Protein AF-0000000077480850 (afdb_homodimer)

Foldseek 3Di:
DDDPPPPPPPPPPPPVVPPPPCVPPVPPVPPPPPPDDDDFKDKDKFFWAFQWDWDDDPDLAIKIKTKTKDKDWDADPVGIDMDIDIAIEIERDPPVRVCSNPPDGGGWIKIFMAGWDWDADPNDIDIHGYTPDMDTDDPPPPPPPPVVVVVD/DDPDPPPPPPPPPPPPVPPPPCVPPPPPVPPPPPPDDDDFKDKDKFFWAFQWDWDDDPDLAIKIKTKTKDKDWDADPVGIDMDIDIAIEIERDPPVRVCSNPPDGGGWIKIFMAGWDWDQDPNDIDIHGYTPDMDTDDPPVPPPPVVVVVVD

InterPro domains:
  IPR000424 Primosome PriB/single-strand DNA-binding [PF00436] (39-136)
  IPR000424 Primosome PriB/single-strand DNA-binding [PS50935] (39-138)
  IPR000424 Primosome PriB/single-strand DNA-binding [cd04496] (42-137)
  IPR011344 Single-stranded DNA-binding protein [MF_00984] (39-141)
  IPR011344 Single-stranded DNA-binding protein [PTHR10302] (33-139)
  IPR011344 Single-stranded DNA-binding protein [TIGR00621] (37-148)
  IPR012340 Nucleic acid-binding, OB-fold [G3DSA:2.40.50.140] (27-142)
  IPR012340 Nucleic acid-binding, OB-fold [SSF50249] (38-142)

pLDDT: mean 76.27, std 25.42, range [25.8, 98.94]

Sequence (304 aa):
MTMFGRALRSSVFQLQRGLLRCEGMTEQAANLPMREKSVNQVTLLGRVGQDPQLRGGLGNRSVTVFSMATNERWTGEEGPMEKTTWHRIAVFQPGLKDLALQYIKKGHRVYLTGKIDTTMYEGQRITSVIADNIIFLSKDGARDDMEEQEDMMTMFGRALRSSVFQLQRGLLRCEGMTEQAANLPMREKSVNQVTLLGRVGQDPQLRGGLGNRSVTVFSMATNERWTGEEGPMEKTTWHRIAVFQPGLKDLALQYIKKGHRVYLTGKIDTTMYEGQRITSVIADNIIFLSKDGARDDMEEQEDM

Nearest PDB structures (foldseek):
  8uzt-assembly1_C  TM=8.671E-01  e=1.087E-13  Homo sapiens
  3ull-assembly1_A-2  TM=8.731E-01  e=1.346E-12  Homo sapiens
  3ulp-assembly1_D  TM=9.023E-01  e=1.179E-10  Plasmodium falciparum
  3pgz-assembly1_B  TM=8.831E-01  e=1.044E-09  Bartonella henselae
  4dni-assembly1_A  TM=8.042E-01  e=4.580E-06  Trypanosoma brucei

Radius of gyration: 25.41 Å; Cα contacts (8 Å, |Δi|>4): 548; chains: 2; bounding box: 77×91×96 Å

Solvent-accessible surface area (backbone atoms only — not comparable to full-atom values): 17801 Å² total; per-residue (Å²): 135,88,68,87,71,78,76,78,75,74,75,72,76,72,73,73,72,66,71,80,53,76,67,70,72,56,79,60,73,69,83,63,62,91,80,65,83,44,40,64,40,34,39,39,23,28,34,26,71,38,58,44,40,83,37,69,65,91,69,94,68,31,32,26,35,36,37,33,37,31,56,48,78,48,77,51,97,92,36,85,42,76,48,76,30,68,41,44,36,35,22,56,49,80,64,55,23,55,48,42,51,71,70,47,42,53,69,30,38,37,39,36,34,32,24,74,40,52,43,79,52,97,90,35,76,45,67,30,37,41,43,79,43,77,47,81,44,71,77,61,66,63,62,62,64,62,60,58,62,65,76,102,142,84,76,78,76,75,75,79,78,73,74,73,74,74,72,74,70,66,71,77,54,77,69,70,72,56,81,59,75,69,80,63,61,92,79,65,84,44,39,62,40,32,38,40,23,29,34,24,71,38,58,44,41,84,41,69,64,93,68,96,69,32,31,27,36,35,36,30,36,29,56,49,77,49,77,51,96,93,37,83,41,76,48,77,31,68,39,44,37,34,23,56,48,81,66,54,22,56,47,42,50,71,71,47,42,53,69,31,39,36,38,36,34,31,24,74,39,54,45,79,52,96,89,37,76,45,67,30,37,40,41,78,44,75,46,82,44,70,79,61,62,64,60,61,63,61,59,57,59,65,74,102

Structure (mmCIF, N/CA/C/O backbone):
data_AF-0000000077480850-model_v1
#
loop_
_entity.id
_entity.type
_entity.pdbx_description
1 polymer 'SSBP1 protein'
#
loop_
_atom_site.group_PDB
_atom_site.id
_atom_site.type_symbol
_atom_site.label_atom_id
_atom_site.label_alt_id
_atom_site.label_comp_id
_atom_site.label_asym_id
_atom_site.label_entity_id
_atom_site.label_seq_id
_atom_site.pdbx_PDB_ins_code
_atom_site.Cartn_x
_atom_site.Cartn_y
_atom_site.Cartn_z
_atom_site.occupancy
_atom_site.B_iso_or_equiv
_atom_site.auth_seq_id
_atom_site.auth_comp_id
_atom_site.auth_asym_id
_atom_site.auth_atom_id
_atom_site.pdbx_PDB_model_num
ATOM 1 N N . MET A 1 1 ? -51.531 42.906 -16.906 1 26.34 1 MET A N 1
ATOM 2 C CA . MET A 1 1 ? -50.25 42.688 -17.594 1 26.34 1 MET A CA 1
ATOM 3 C C . MET A 1 1 ? -49.312 41.875 -16.719 1 26.34 1 MET A C 1
ATOM 5 O O . MET A 1 1 ? -49.438 40.656 -16.672 1 26.34 1 MET A O 1
ATOM 9 N N . THR A 1 2 ? -48.188 42.406 -16.062 1 25.8 2 THR A N 1
ATOM 10 C CA . THR A 1 2 ? -46.875 41.844 -16.281 1 25.8 2 THR A CA 1
ATOM 11 C C . THR A 1 2 ? -46.625 40.656 -15.336 1 25.8 2 THR A C 1
ATOM 13 O O . THR A 1 2 ? -46.375 39.531 -15.781 1 25.8 2 THR A O 1
ATOM 16 N N . MET A 1 3 ? -45.562 40.719 -14.609 1 28.33 3 MET A N 1
ATOM 17 C CA . MET A 1 3 ? -44.188 40.25 -14.688 1 28.33 3 MET A CA 1
ATOM 18 C C . MET A 1 3 ? -43.875 39.281 -13.547 1 28.33 3 MET A C 1
ATOM 20 O O . MET A 1 3 ? -42.719 39 -13.273 1 28.33 3 MET A O 1
ATOM 24 N N . PHE A 1 4 ? -44.812 38.875 -12.625 1 41 4 PHE A N 1
ATOM 25 C CA . PHE A 1 4 ? -44.125 38.406 -11.43 1 41 4 PHE A CA 1
ATOM 26 C C . PHE A 1 4 ? -43.406 37.094 -11.703 1 41 4 PHE A C 1
ATOM 28 O O . PHE A 1 4 ? -44 36.031 -11.586 1 41 4 PHE A O 1
ATOM 35 N N . GLY A 1 5 ? -42.594 37.031 -12.891 1 32.88 5 GLY A N 1
ATOM 36 C CA . GLY A 1 5 ? -41.875 35.781 -13.172 1 32.88 5 GLY A CA 1
ATOM 37 C C . GLY A 1 5 ? -40.938 35.375 -12.055 1 32.88 5 GLY A C 1
ATOM 38 O O . GLY A 1 5 ? -39.938 36.031 -11.812 1 32.88 5 GLY A O 1
ATOM 39 N N . ARG A 1 6 ? -41.438 35.062 -10.836 1 35.81 6 ARG A N 1
ATOM 40 C CA . ARG A 1 6 ? -40.594 34.562 -9.75 1 35.81 6 ARG A CA 1
ATOM 41 C C . ARG A 1 6 ? -39.625 33.5 -10.234 1 35.81 6 ARG A C 1
ATOM 43 O O . ARG A 1 6 ? -40.062 32.5 -10.812 1 35.81 6 ARG A O 1
ATOM 50 N N . ALA A 1 7 ? -38.344 33.938 -10.547 1 30.52 7 ALA A N 1
ATOM 51 C CA . ALA A 1 7 ? -37.062 33.25 -10.82 1 30.52 7 ALA A CA 1
ATOM 52 C C . ALA A 1 7 ? -36.781 32.188 -9.773 1 30.52 7 ALA A C 1
ATOM 54 O O . ALA A 1 7 ? -36.656 32.5 -8.586 1 30.52 7 ALA A O 1
ATOM 55 N N . LEU A 1 8 ? -37.438 31.047 -9.734 1 34.5 8 LEU A N 1
ATOM 56 C CA . LEU A 1 8 ? -36.969 29.891 -8.953 1 34.5 8 LEU A CA 1
ATOM 57 C C . LEU A 1 8 ? -35.5 29.594 -9.227 1 34.5 8 LEU A C 1
ATOM 59 O O . LEU A 1 8 ? -35.156 29.125 -10.312 1 34.5 8 LEU A O 1
ATOM 63 N N . ARG A 1 9 ? -34.562 30.531 -8.906 1 34.09 9 ARG A N 1
ATOM 64 C CA . ARG A 1 9 ? -33.156 30.188 -8.961 1 34.09 9 ARG A CA 1
ATOM 65 C C . ARG A 1 9 ? -32.875 28.906 -8.195 1 34.09 9 ARG A C 1
ATOM 67 O O . ARG A 1 9 ? -33.062 28.844 -6.977 1 34.09 9 ARG A O 1
ATOM 74 N N . SER A 1 10 ? -33.25 27.703 -8.664 1 31.55 10 SER A N 1
ATOM 75 C CA . SER A 1 10 ? -32.781 26.422 -8.203 1 31.55 10 SER A CA 1
ATOM 76 C C . SER A 1 10 ? -31.25 26.438 -8.031 1 31.55 10 SER A C 1
ATOM 78 O O . SER A 1 10 ? -30.516 26.703 -8.992 1 31.55 10 SER A O 1
ATOM 80 N N . SER A 1 11 ? -30.688 27.094 -7.031 1 35.47 11 SER A N 1
ATOM 81 C CA . SER A 1 11 ? -29.266 26.922 -6.699 1 35.47 11 SER A CA 1
ATOM 82 C C . SER A 1 11 ? -28.859 25.453 -6.738 1 35.47 11 SER A C 1
ATOM 84 O O . SER A 1 11 ? -29.344 24.656 -5.938 1 35.47 11 SER A O 1
ATOM 86 N N . VAL A 1 12 ? -28.719 24.844 -7.91 1 36.06 12 VAL A N 1
ATOM 87 C CA . VAL A 1 12 ? -27.953 23.609 -8.07 1 36.06 12 VAL A CA 1
ATOM 88 C C . VAL A 1 12 ? -26.734 23.641 -7.164 1 36.06 12 VAL A C 1
ATOM 90 O O . VAL A 1 12 ? -25.891 24.547 -7.27 1 36.06 12 VAL A O 1
ATOM 93 N N . PHE A 1 13 ? -26.875 23.312 -5.895 1 32.41 13 PHE A N 1
ATOM 94 C CA . PHE A 1 13 ? -25.734 22.922 -5.074 1 32.41 13 PHE A CA 1
ATOM 95 C C . PHE A 1 13 ? -24.703 22.172 -5.906 1 32.41 13 PHE A C 1
ATOM 97 O O . PHE A 1 13 ? -24.969 21.062 -6.371 1 32.41 13 PHE A O 1
ATOM 104 N N . GLN A 1 14 ? -23.938 22.875 -6.746 1 28.86 14 GLN A N 1
ATOM 105 C CA . GLN A 1 14 ? -22.719 22.328 -7.309 1 28.86 14 GLN A CA 1
ATOM 106 C C . GLN A 1 14 ? -21.891 21.609 -6.242 1 28.86 14 GLN A C 1
ATOM 108 O O . GLN A 1 14 ? -21.344 22.25 -5.344 1 28.86 14 GLN A O 1
ATOM 113 N N . LEU A 1 15 ? -22.422 20.578 -5.602 1 31.59 15 LEU A N 1
ATOM 114 C CA . LEU A 1 15 ? -21.469 19.656 -4.969 1 31.59 15 LEU A CA 1
ATOM 115 C C . LEU A 1 15 ? -20.219 19.5 -5.824 1 31.59 15 LEU A C 1
ATOM 117 O O . LEU A 1 15 ? -20.266 18.859 -6.875 1 31.59 15 LEU A O 1
ATOM 121 N N . GLN A 1 16 ? -19.5 20.625 -6.02 1 32.16 16 GLN A N 1
ATOM 122 C CA . GLN A 1 16 ? -18.125 20.406 -6.477 1 32.16 16 GLN A CA 1
ATOM 123 C C . GLN A 1 16 ? -17.484 19.234 -5.746 1 32.16 16 GLN A C 1
ATOM 125 O O . GLN A 1 16 ? -17.156 19.344 -4.562 1 32.16 16 GLN A O 1
ATOM 130 N N . ARG A 1 17 ? -17.984 18.031 -5.82 1 35.06 17 ARG A N 1
ATOM 131 C CA . ARG A 1 17 ? -17.234 16.812 -5.547 1 35.06 17 ARG A CA 1
ATOM 132 C C . ARG A 1 17 ? -15.773 16.969 -5.965 1 35.06 17 ARG A C 1
ATOM 134 O O . ARG A 1 17 ? -15.453 16.906 -7.156 1 35.06 17 ARG A O 1
ATOM 141 N N . GLY A 1 18 ? -15.078 17.984 -5.48 1 32.72 18 GLY A N 1
ATOM 142 C CA . GLY A 1 18 ? -13.625 17.953 -5.625 1 32.72 18 GLY A CA 1
ATOM 143 C C . GLY A 1 18 ? -13.062 16.547 -5.684 1 32.72 18 GLY A C 1
ATOM 144 O O . GLY A 1 18 ? -13.32 15.727 -4.797 1 32.72 18 GLY A O 1
ATOM 145 N N . LEU A 1 19 ? -13.055 15.984 -6.859 1 36.44 19 LEU A N 1
ATOM 146 C CA . LEU A 1 19 ? -12.156 14.859 -7.086 1 36.44 19 LEU A CA 1
ATOM 147 C C . LEU A 1 19 ? -11.008 14.875 -6.09 1 36.44 19 LEU A C 1
ATOM 149 O O . LEU A 1 19 ? -10.242 15.844 -6.023 1 36.44 19 LEU A O 1
ATOM 153 N N . LEU A 1 20 ? -11.281 14.32 -4.961 1 42.06 20 LEU A N 1
ATOM 154 C CA . LEU A 1 20 ? -10.273 14.031 -3.945 1 42.06 20 LEU A CA 1
ATOM 155 C C . LEU A 1 20 ? -8.93 13.727 -4.59 1 42.06 20 LEU A C 1
ATOM 157 O O . LEU A 1 20 ? -8.516 12.57 -4.648 1 42.06 20 LEU A O 1
ATOM 161 N N . ARG A 1 21 ? -8.734 14.125 -5.84 1 40.5 21 ARG A N 1
ATOM 162 C CA . ARG A 1 21 ? -7.371 13.969 -6.34 1 40.5 21 ARG A CA 1
ATOM 163 C C . ARG A 1 21 ? -6.359 14.602 -5.387 1 40.5 21 ARG A C 1
ATOM 165 O O . ARG A 1 21 ? -6.418 15.805 -5.117 1 40.5 21 ARG A O 1
ATOM 172 N N . CYS A 1 22 ? -6.02 13.922 -4.344 1 43.88 22 CYS A N 1
ATOM 173 C CA . CYS A 1 22 ? -4.73 14.461 -3.914 1 43.88 22 CYS A CA 1
ATOM 174 C C . CYS A 1 22 ? -3.932 14.977 -5.105 1 43.88 22 CYS A C 1
ATOM 176 O O . CYS A 1 22 ? -3.348 14.188 -5.852 1 43.88 22 CYS A O 1
ATOM 178 N N . GLU A 1 23 ? -4.629 15.891 -5.918 1 41.59 23 GLU A N 1
ATOM 179 C CA . GLU A 1 23 ? -3.963 16.562 -7.027 1 41.59 23 GLU A CA 1
ATOM 180 C C . GLU A 1 23 ? -2.449 16.594 -6.832 1 41.59 23 GLU A C 1
ATOM 182 O O . GLU A 1 23 ? -1.692 16.438 -7.793 1 41.59 23 GLU A O 1
ATOM 187 N N . GLY A 1 24 ? -1.986 17.203 -5.766 1 43.97 24 GLY A N 1
ATOM 188 C CA . GLY A 1 24 ? -0.609 17.656 -5.711 1 43.97 24 GLY A CA 1
ATOM 189 C C . GLY A 1 24 ? 0.389 16.547 -5.484 1 43.97 24 GLY A C 1
ATOM 190 O O . GLY A 1 24 ? 1.406 16.734 -4.812 1 43.97 24 GLY A O 1
ATOM 191 N N . MET A 1 25 ? -0.031 15.336 -5.621 1 49 25 MET A N 1
ATOM 192 C CA . MET A 1 25 ? 1.182 14.531 -5.488 1 49 25 MET A CA 1
ATOM 193 C C . MET A 1 25 ? 2.264 15.023 -6.445 1 49 25 MET A C 1
ATOM 195 O O . MET A 1 25 ? 2.457 14.445 -7.52 1 49 25 MET A O 1
ATOM 199 N N . THR A 1 26 ? 2.244 16.297 -6.719 1 46.22 26 THR A N 1
ATOM 200 C CA . THR A 1 26 ? 3.402 16.766 -7.477 1 46.22 26 THR A CA 1
ATOM 201 C C . THR A 1 26 ? 4.691 16.188 -6.891 1 46.22 26 THR A C 1
ATOM 203 O O . THR A 1 26 ? 4.918 16.266 -5.68 1 46.22 26 THR A O 1
ATOM 206 N N . GLU A 1 27 ? 5.156 15.172 -7.609 1 53.91 27 GLU A N 1
ATOM 207 C CA . GLU A 1 27 ? 6.512 14.703 -7.336 1 53.91 27 GLU A CA 1
ATOM 208 C C . GLU A 1 27 ? 7.457 15.875 -7.074 1 53.91 27 GLU A C 1
ATOM 210 O O . GLU A 1 27 ? 8.117 16.359 -7.996 1 53.91 27 GLU A O 1
ATOM 215 N N . GLN A 1 28 ? 6.965 16.891 -6.434 1 50.84 28 GLN A N 1
ATOM 216 C CA . GLN A 1 28 ? 8.094 17.719 -6.012 1 50.84 28 GLN A CA 1
ATOM 217 C C . GLN A 1 28 ? 9.125 16.891 -5.254 1 50.84 28 GLN A C 1
ATOM 219 O O . GLN A 1 28 ? 8.797 16.234 -4.254 1 50.84 28 GLN A O 1
ATOM 224 N N . ALA A 1 29 ? 10.117 16.562 -6.016 1 52 29 ALA A N 1
ATOM 225 C CA . ALA A 1 29 ? 11.242 15.875 -5.391 1 52 29 ALA A CA 1
ATOM 226 C C . ALA A 1 29 ? 11.508 16.406 -3.986 1 52 29 ALA A C 1
ATOM 228 O O . ALA A 1 29 ? 11.953 17.547 -3.822 1 52 29 ALA A O 1
ATOM 229 N N . ALA A 1 30 ? 10.656 15.914 -3.053 1 56.66 30 ALA A N 1
ATOM 230 C CA . ALA A 1 30 ? 11.078 16.266 -1.695 1 56.66 30 ALA A CA 1
ATOM 231 C C . ALA A 1 30 ? 12.586 16.125 -1.537 1 56.66 30 ALA A C 1
ATOM 233 O O . ALA A 1 30 ? 13.172 15.117 -1.936 1 56.66 30 ALA A O 1
ATOM 234 N N . ASN A 1 31 ? 13.367 17.234 -1.797 1 60.16 31 ASN A N 1
ATOM 235 C CA . ASN A 1 31 ? 14.781 17.172 -1.444 1 60.16 31 ASN A CA 1
ATOM 236 C C . ASN A 1 31 ? 14.992 16.562 -0.065 1 60.16 31 ASN A C 1
ATOM 238 O O . ASN A 1 31 ? 15.047 17.266 0.938 1 60.16 31 ASN A O 1
ATOM 242 N N . LEU A 1 32 ? 14.625 15.273 0.06 1 64.12 32 LEU A N 1
ATOM 243 C CA . LEU A 1 32 ? 14.914 14.562 1.301 1 64.12 32 LEU A CA 1
ATOM 244 C C . LEU A 1 32 ? 16.406 14.547 1.588 1 64.12 32 LEU A C 1
ATOM 246 O O . LEU A 1 32 ? 17.219 14.273 0.693 1 64.12 32 LEU A O 1
ATOM 250 N N . PRO A 1 33 ? 16.672 15.125 2.717 1 62.59 33 PRO A N 1
ATOM 251 C CA . PRO A 1 33 ? 18.109 15.062 3 1 62.59 33 PRO A CA 1
ATOM 252 C C . PRO A 1 33 ? 18.672 13.656 2.834 1 62.59 33 PRO A C 1
ATOM 254 O O . PRO A 1 33 ? 18 12.672 3.133 1 62.59 33 PRO A O 1
ATOM 257 N N . MET A 1 34 ? 19.75 13.438 2.041 1 61.66 34 MET A N 1
ATOM 258 C CA . MET A 1 34 ? 20.422 12.195 1.67 1 61.66 34 MET A CA 1
ATOM 259 C C . MET A 1 34 ? 20.578 11.273 2.879 1 61.66 34 MET A C 1
ATOM 261 O O . MET A 1 34 ? 20.609 10.055 2.74 1 61.66 34 MET A O 1
ATOM 265 N N . ARG A 1 35 ? 20.375 11.914 4.027 1 71.19 35 ARG A N 1
ATOM 266 C CA . ARG A 1 35 ? 20.75 11.102 5.184 1 71.19 35 ARG A CA 1
ATOM 267 C C . ARG A 1 35 ? 19.516 10.633 5.941 1 71.19 35 ARG A C 1
ATOM 269 O O . ARG A 1 35 ? 19.625 9.844 6.887 1 71.19 35 ARG A O 1
ATOM 276 N N . GLU A 1 36 ? 18.328 10.867 5.348 1 85.31 36 GLU A N 1
ATOM 277 C CA . GLU A 1 36 ? 17.172 10.5 6.168 1 85.31 36 GLU A CA 1
ATOM 278 C C . GLU A 1 36 ? 16.672 9.102 5.812 1 85.31 36 GLU A C 1
ATOM 280 O O . GLU A 1 36 ? 16.438 8.797 4.641 1 85.31 36 GLU A O 1
ATOM 285 N N . LYS A 1 37 ? 16.562 8.266 6.855 1 91.5 37 LYS A N 1
ATOM 286 C CA . LYS A 1 37 ? 16.062 6.906 6.652 1 91.5 37 LYS A CA 1
ATOM 287 C C . LYS A 1 37 ? 14.539 6.867 6.676 1 91.5 37 LYS A C 1
ATOM 289 O O . LYS A 1 37 ? 13.906 7.633 7.402 1 91.5 37 LYS A O 1
ATOM 294 N N . SER A 1 38 ? 13.961 6.051 5.781 1 96.75 38 SER A N 1
ATOM 295 C CA . SER A 1 38 ? 12.516 5.859 5.727 1 96.75 38 SER A CA 1
ATOM 296 C C . SER A 1 38 ? 12.141 4.395 5.957 1 96.75 38 SER A C 1
ATOM 298 O O . SER A 1 38 ? 13.016 3.527 5.988 1 96.75 38 SER A O 1
ATOM 300 N N . VAL A 1 39 ? 10.867 4.199 6.344 1 98 39 VAL A N 1
ATOM 301 C CA . VAL A 1 39 ? 10.289 2.863 6.461 1 98 39 VAL A CA 1
ATOM 302 C C . VAL A 1 39 ? 9.109 2.723 5.504 1 98 39 VAL A C 1
ATOM 304 O O . VAL A 1 39 ? 8.273 3.623 5.402 1 98 39 VAL A O 1
ATOM 307 N N . ASN A 1 40 ? 9.102 1.736 4.754 1 98.81 40 ASN A N 1
ATOM 308 C CA . ASN A 1 40 ? 8.039 1.306 3.844 1 98.81 40 ASN A CA 1
ATOM 309 C C . ASN A 1 40 ? 7.867 -0.211 3.865 1 98.81 40 ASN A C 1
ATOM 311 O O . ASN A 1 40 ? 8.586 -0.932 3.17 1 98.81 40 ASN A O 1
ATOM 315 N N . GLN A 1 41 ? 6.934 -0.655 4.672 1 98.88 41 GLN A N 1
ATOM 316 C CA . GLN A 1 41 ? 6.777 -2.092 4.871 1 98.88 41 GLN A CA 1
ATOM 317 C C . GLN A 1 41 ? 5.309 -2.498 4.816 1 98.88 41 GLN A C 1
ATOM 319 O O . GLN A 1 41 ? 4.457 -1.857 5.438 1 98.88 41 GLN A O 1
ATOM 324 N N . VAL A 1 42 ? 5.066 -3.531 4.039 1 98.94 42 VAL A N 1
ATOM 325 C CA . VAL A 1 42 ? 3.723 -4.074 3.869 1 98.94 42 VAL A CA 1
ATOM 326 C C . VAL A 1 42 ? 3.721 -5.562 4.219 1 98.94 42 VAL A C 1
ATOM 328 O O . VAL A 1 42 ? 4.645 -6.293 3.859 1 98.94 42 VAL A O 1
ATOM 331 N N . THR A 1 43 ? 2.732 -6.035 4.938 1 98.94 43 THR A N 1
ATOM 332 C CA . THR A 1 43 ? 2.436 -7.441 5.18 1 98.94 43 THR A CA 1
ATOM 333 C C . THR A 1 43 ? 1.005 -7.773 4.766 1 98.94 43 THR A C 1
ATOM 335 O O . THR A 1 43 ? 0.056 -7.129 5.215 1 98.94 43 THR A O 1
ATOM 338 N N . LEU A 1 44 ? 0.898 -8.766 3.875 1 98.81 44 LEU A N 1
ATOM 339 C CA . LEU A 1 44 ? -0.417 -9.188 3.406 1 98.81 44 LEU A CA 1
ATOM 340 C C . LEU A 1 44 ? -0.59 -10.695 3.553 1 98.81 44 LEU A C 1
ATOM 342 O O . LEU A 1 44 ? 0.365 -11.453 3.371 1 98.81 44 LEU A O 1
ATOM 346 N N . LEU A 1 45 ? -1.735 -11.07 3.898 1 98.38 45 LEU A N 1
ATOM 347 C CA . LEU A 1 45 ? -2.256 -12.43 3.793 1 98.38 45 LEU A CA 1
ATOM 348 C C . LEU A 1 45 ? -3.629 -12.438 3.133 1 98.38 45 LEU A C 1
ATOM 350 O O . LEU A 1 45 ? -4.547 -11.758 3.594 1 98.38 45 LEU A O 1
ATOM 354 N N . GLY A 1 46 ? -3.729 -13.055 2.061 1 97.12 46 GLY A N 1
ATOM 355 C CA . GLY A 1 46 ? -4.984 -13.047 1.329 1 97.12 46 GLY A CA 1
ATOM 356 C C . GLY A 1 46 ? -5.066 -14.117 0.261 1 97.12 46 GLY A C 1
ATOM 357 O O . GLY A 1 46 ? -4.312 -15.094 0.297 1 97.12 46 GLY A O 1
ATOM 358 N N . ARG A 1 47 ? -6.098 -13.969 -0.598 1 95.5 47 ARG A N 1
ATOM 359 C CA . ARG A 1 47 ? -6.379 -14.961 -1.626 1 95.5 47 ARG A CA 1
ATOM 360 C C . ARG A 1 47 ? -6.133 -14.398 -3.02 1 95.5 47 ARG A C 1
ATOM 362 O O . ARG A 1 47 ? -6.598 -13.305 -3.342 1 95.5 47 ARG A O 1
ATOM 369 N N . VAL A 1 48 ? -5.492 -15.219 -3.768 1 96.31 48 VAL A N 1
ATOM 370 C CA . VAL A 1 48 ? -5.148 -14.82 -5.129 1 96.31 48 VAL A CA 1
ATOM 371 C C . VAL A 1 48 ? -6.406 -14.805 -5.992 1 96.31 48 VAL A C 1
ATOM 373 O O . VAL A 1 48 ? -7.203 -15.742 -5.965 1 96.31 48 VAL A O 1
ATOM 376 N N . GLY A 1 49 ? -6.578 -13.773 -6.793 1 95.75 49 GLY A N 1
ATOM 377 C CA . GLY A 1 49 ? -7.805 -13.578 -7.547 1 95.75 49 GLY A CA 1
ATOM 378 C C . GLY A 1 49 ? -7.688 -14.008 -9 1 95.75 49 GLY A C 1
ATOM 379 O O . GLY A 1 49 ? -8.695 -14.227 -9.672 1 95.75 49 GLY A O 1
ATOM 380 N N . GLN A 1 50 ? -6.48 -14.047 -9.43 1 95.69 50 GLN A N 1
ATOM 381 C CA . GLN A 1 50 ? -6.195 -14.477 -10.797 1 95.69 50 GLN A CA 1
ATOM 382 C C . GLN A 1 50 ? -4.797 -15.078 -10.898 1 95.69 50 GLN A C 1
ATOM 384 O O . GLN A 1 50 ? -3.918 -14.773 -10.094 1 95.69 50 GLN A O 1
ATOM 389 N N . ASP A 1 51 ? -4.68 -15.891 -11.938 1 96.44 51 ASP A N 1
ATOM 390 C CA . ASP A 1 51 ? -3.365 -16.5 -12.141 1 96.44 51 ASP A CA 1
ATOM 391 C C . ASP A 1 51 ? -2.311 -15.43 -12.43 1 96.44 51 ASP A C 1
ATOM 393 O O . ASP A 1 51 ? -2.566 -14.484 -13.172 1 96.44 51 ASP A O 1
ATOM 397 N N . PRO A 1 52 ? -1.095 -15.656 -11.883 1 97.31 52 PRO A N 1
ATOM 398 C CA . PRO A 1 52 ? -0.015 -14.703 -12.156 1 97.31 52 PRO A CA 1
ATOM 399 C C . PRO A 1 52 ? 0.348 -14.633 -13.641 1 97.31 52 PRO A C 1
ATOM 401 O O . PRO A 1 52 ? 0.255 -15.633 -14.352 1 97.31 52 PRO A O 1
ATOM 404 N N . GLN A 1 53 ? 0.798 -13.461 -14.008 1 96.56 53 GLN A N 1
ATOM 405 C CA . GLN A 1 53 ? 1.22 -13.203 -15.383 1 96.56 53 GLN A CA 1
ATOM 406 C C . GLN A 1 53 ? 2.615 -12.586 -15.422 1 96.56 53 GLN A C 1
ATOM 408 O O . GLN A 1 53 ? 2.947 -11.734 -14.602 1 96.56 53 GLN A O 1
ATOM 413 N N . LEU A 1 54 ? 3.373 -13.07 -16.328 1 93.75 54 LEU A N 1
ATOM 414 C CA . LEU A 1 54 ? 4.672 -12.461 -16.578 1 93.75 54 LEU A CA 1
ATOM 415 C C . LEU A 1 54 ? 4.535 -11.258 -17.516 1 93.75 54 LEU A C 1
ATOM 417 O O . LEU A 1 54 ? 3.904 -11.359 -18.578 1 93.75 54 LEU A O 1
ATOM 421 N N . ARG A 1 55 ? 4.949 -10.141 -17.047 1 91.38 55 ARG A N 1
ATOM 422 C CA . ARG A 1 55 ? 4.93 -8.922 -17.844 1 91.38 55 ARG A CA 1
ATOM 423 C C . ARG A 1 55 ? 6.344 -8.398 -18.078 1 91.38 55 ARG A C 1
ATOM 425 O O . ARG A 1 55 ? 7.254 -8.68 -17.297 1 91.38 55 ARG A O 1
ATOM 432 N N . GLY A 1 56 ? 6.371 -7.418 -19.062 1 78.5 56 GLY A N 1
ATOM 433 C CA . GLY A 1 56 ? 7.648 -6.797 -19.375 1 78.5 56 GLY A CA 1
ATOM 434 C C . GLY A 1 56 ? 8.43 -7.559 -20.438 1 78.5 56 GLY A C 1
ATOM 435 O O . GLY A 1 56 ? 8.016 -8.641 -20.859 1 78.5 56 GLY A O 1
ATOM 436 N N . GLY A 1 57 ? 9.273 -6.957 -21.297 1 63.12 57 GLY A N 1
ATOM 437 C CA . GLY A 1 57 ? 10.086 -7.578 -22.344 1 63.12 57 GLY A CA 1
ATOM 438 C C . GLY A 1 57 ? 10.984 -8.68 -21.812 1 63.12 57 GLY A C 1
ATOM 439 O O . GLY A 1 57 ? 10.898 -9.055 -20.641 1 63.12 57 GLY A O 1
ATOM 440 N N . LEU A 1 58 ? 11.633 -9.367 -22.797 1 58.38 58 LEU A N 1
ATOM 441 C CA . LEU A 1 58 ? 12.578 -10.453 -22.562 1 58.38 58 LEU A CA 1
ATOM 442 C C . LEU A 1 58 ? 13.766 -9.977 -21.734 1 58.38 58 LEU A C 1
ATOM 444 O O . LEU A 1 58 ? 14.18 -8.82 -21.844 1 58.38 58 LEU A O 1
ATOM 448 N N . GLY A 1 59 ? 14.172 -10.734 -20.578 1 56.47 59 GLY A N 1
ATOM 449 C CA . GLY A 1 59 ? 15.398 -10.531 -19.828 1 56.47 59 GLY A CA 1
ATOM 450 C C . GLY A 1 59 ? 15.141 -10.133 -18.391 1 56.47 59 GLY A C 1
ATOM 451 O O . GLY A 1 59 ? 14.148 -10.547 -17.781 1 56.47 59 GLY A O 1
ATOM 452 N N . ASN A 1 60 ? 16.125 -9.438 -17.672 1 63 60 ASN A N 1
ATOM 453 C CA . ASN A 1 60 ? 16.219 -9.109 -16.25 1 63 60 ASN A CA 1
ATOM 454 C C . ASN A 1 60 ? 15.219 -8.039 -15.844 1 63 60 ASN A C 1
ATOM 456 O O . ASN A 1 60 ? 15.086 -7.719 -14.664 1 63 60 ASN A O 1
ATOM 460 N N . ARG A 1 61 ? 14.312 -7.66 -16.797 1 80.69 61 ARG A N 1
ATOM 461 C CA . ARG A 1 61 ? 13.414 -6.562 -16.453 1 80.69 61 ARG A CA 1
ATOM 462 C C . ARG A 1 61 ? 11.961 -7.039 -16.391 1 80.69 61 ARG A C 1
ATOM 464 O O . ARG A 1 61 ? 11.039 -6.227 -16.375 1 80.69 61 ARG A O 1
ATOM 471 N N . SER A 1 62 ? 11.82 -8.344 -16.359 1 91.19 62 SER A N 1
ATOM 472 C CA . SER A 1 62 ? 10.461 -8.883 -16.312 1 91.19 62 SER A CA 1
ATOM 473 C C . SER A 1 62 ? 9.898 -8.828 -14.891 1 91.19 62 SER A C 1
ATOM 475 O O . SER A 1 62 ? 10.656 -8.719 -13.922 1 91.19 62 SER A O 1
ATOM 477 N N . VAL A 1 63 ? 8.586 -8.867 -14.844 1 94.81 63 VAL A N 1
ATOM 478 C CA . VAL A 1 63 ? 7.883 -8.812 -13.562 1 94.81 63 VAL A CA 1
ATOM 479 C C . VAL A 1 63 ? 6.695 -9.773 -13.586 1 94.81 63 VAL A C 1
ATOM 481 O O . VAL A 1 63 ? 5.988 -9.875 -14.594 1 94.81 63 VAL A O 1
ATOM 484 N N . THR A 1 64 ? 6.57 -10.578 -12.57 1 97 64 THR A N 1
ATOM 485 C CA . THR A 1 64 ? 5.348 -11.352 -12.383 1 97 64 THR A CA 1
ATOM 486 C C . THR A 1 64 ? 4.316 -10.555 -11.594 1 97 64 THR A C 1
ATOM 488 O O . THR A 1 64 ? 4.629 -10 -10.539 1 97 64 THR A O 1
ATOM 491 N N . VAL A 1 65 ? 3.117 -10.484 -12.141 1 97.5 65 VAL A N 1
ATOM 492 C CA . VAL A 1 65 ? 2.074 -9.703 -11.484 1 97.5 65 VAL A CA 1
ATOM 493 C C . VAL A 1 65 ? 0.854 -10.578 -11.227 1 97.5 65 VAL A C 1
ATOM 495 O O . VAL A 1 65 ? 0.499 -11.422 -12.055 1 97.5 65 VAL A O 1
ATOM 498 N N . PHE A 1 66 ? 0.177 -10.336 -10.094 1 97.69 66 PHE A N 1
ATOM 499 C CA . PHE A 1 66 ? -1.114 -10.945 -9.789 1 97.69 66 PHE A CA 1
ATOM 500 C C . PHE A 1 66 ? -1.878 -10.102 -8.766 1 97.69 66 PHE A C 1
ATOM 502 O O . PHE A 1 66 ? -1.33 -9.156 -8.195 1 97.69 66 PHE A O 1
ATOM 509 N N . SER A 1 67 ? -3.129 -10.453 -8.617 1 97.75 67 SER A N 1
ATOM 510 C CA . SER A 1 67 ? -3.959 -9.766 -7.637 1 97.75 67 SER A CA 1
ATOM 511 C C . SER A 1 67 ? -4.266 -10.664 -6.445 1 97.75 67 SER A C 1
ATOM 513 O O . SER A 1 67 ? -4.332 -11.891 -6.586 1 97.75 67 SER A O 1
ATOM 515 N N . MET A 1 68 ? -4.414 -10.031 -5.391 1 96.69 68 MET A N 1
ATOM 516 C CA . MET A 1 68 ? -4.754 -10.719 -4.152 1 96.69 68 MET A CA 1
ATOM 517 C C . MET A 1 68 ? -5.816 -9.945 -3.371 1 96.69 68 MET A C 1
ATOM 519 O O . MET A 1 68 ? -5.738 -8.727 -3.26 1 96.69 68 MET A O 1
ATOM 523 N N . ALA A 1 69 ? -6.766 -10.742 -2.859 1 96.81 69 ALA A N 1
ATOM 524 C CA . ALA A 1 69 ? -7.836 -10.133 -2.078 1 96.81 69 ALA A CA 1
ATOM 525 C C . ALA A 1 69 ? -7.562 -10.25 -0.582 1 96.81 69 ALA A C 1
ATOM 527 O O . ALA A 1 69 ? -7.105 -11.289 -0.109 1 96.81 69 ALA A O 1
ATOM 528 N N . THR A 1 70 ? -7.777 -9.234 0.187 1 97.12 70 THR A N 1
ATOM 529 C CA . THR A 1 70 ? -7.906 -9.242 1.64 1 97.12 70 THR A CA 1
ATOM 530 C C . THR A 1 70 ? -9.281 -8.727 2.062 1 97.12 70 THR A C 1
ATOM 532 O O . THR A 1 70 ? -9.906 -7.945 1.342 1 97.12 70 THR A O 1
ATOM 535 N N . ASN A 1 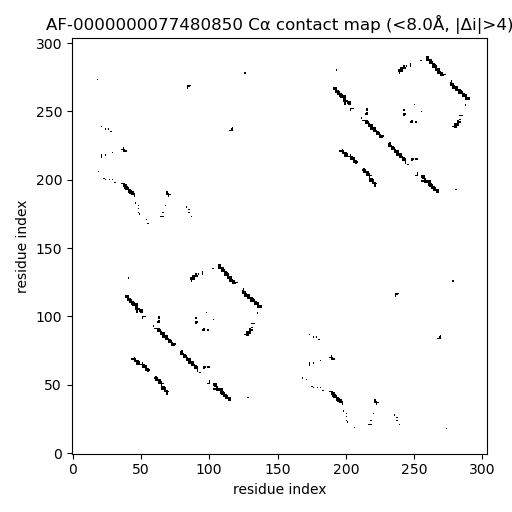71 ? -9.664 -9.227 3.223 1 94.75 71 ASN A N 1
ATOM 536 C CA . ASN A 1 71 ? -10.984 -8.836 3.709 1 94.75 71 ASN A CA 1
ATOM 537 C C . ASN A 1 71 ? -10.93 -8.32 5.145 1 94.75 71 ASN A C 1
ATOM 539 O O . ASN A 1 71 ? -10.055 -8.719 5.914 1 94.75 71 ASN A O 1
ATOM 543 N N . GLU A 1 72 ? -11.758 -7.422 5.367 1 92.5 72 GLU A N 1
ATOM 544 C CA . GLU A 1 72 ? -11.992 -6.91 6.715 1 92.5 72 GLU A CA 1
ATOM 545 C C . GLU A 1 72 ? -13.477 -6.969 7.07 1 92.5 72 GLU A C 1
ATOM 547 O O . GLU A 1 72 ? -14.336 -6.68 6.234 1 92.5 72 GLU A O 1
ATOM 552 N N . ARG A 1 73 ? -13.664 -7.461 8.289 1 90.81 73 ARG A N 1
ATOM 553 C CA . ARG A 1 73 ? -15.031 -7.535 8.797 1 90.81 73 ARG A CA 1
ATOM 554 C C . ARG A 1 73 ? -15.188 -6.734 10.086 1 90.81 73 ARG A C 1
ATOM 556 O O . ARG A 1 73 ? -14.273 -6.707 10.914 1 90.81 73 ARG A O 1
ATOM 563 N N . TRP A 1 74 ? -16.312 -5.984 10.086 1 87.94 74 TRP A N 1
ATOM 564 C CA . TRP A 1 74 ? -16.609 -5.246 11.305 1 87.94 74 TRP A CA 1
ATOM 565 C C . TRP A 1 74 ? -18.125 -5.117 11.492 1 87.94 74 TRP A C 1
ATOM 567 O O . TRP A 1 74 ? -18.906 -5.457 10.594 1 87.94 74 TRP A O 1
ATOM 577 N N . THR A 1 75 ? -18.5 -4.84 12.695 1 91.38 75 THR A N 1
ATOM 578 C CA . THR A 1 75 ? -19.906 -4.629 12.992 1 91.38 75 THR A CA 1
ATOM 579 C C . THR A 1 75 ? -20.266 -3.146 12.898 1 91.38 75 THR A C 1
ATOM 581 O O . THR A 1 75 ? -19.797 -2.338 13.703 1 91.38 75 THR A O 1
ATOM 584 N N . GLY A 1 76 ? -21.047 -2.822 11.875 1 85.56 76 GLY A N 1
ATOM 585 C CA . GLY A 1 76 ? -21.531 -1.454 11.734 1 85.56 76 GLY A CA 1
ATOM 586 C C . GLY A 1 76 ? -22.875 -1.218 12.398 1 85.56 76 GLY A C 1
ATOM 587 O O . GLY A 1 76 ? -23.359 -2.068 13.148 1 85.56 76 GLY A O 1
ATOM 588 N N . GLU A 1 77 ? -23.375 0.034 12.211 1 86.38 77 GLU A N 1
ATOM 589 C CA . GLU A 1 77 ? -24.656 0.408 12.789 1 86.38 77 GLU A CA 1
ATOM 590 C C . GLU A 1 77 ? -25.781 -0.513 12.305 1 86.38 77 GLU A C 1
ATOM 592 O O . GLU A 1 77 ? -26.688 -0.853 13.07 1 86.38 77 GLU A O 1
ATOM 597 N N . GLU A 1 78 ? -25.766 -0.931 11.094 1 89.75 78 GLU A N 1
ATOM 598 C CA . GLU A 1 78 ? -26.828 -1.708 10.477 1 89.75 78 GLU A CA 1
ATOM 599 C C . GLU A 1 78 ? -26.516 -3.201 10.523 1 89.75 78 GLU A C 1
ATOM 601 O O . GLU A 1 78 ? -27.234 -4.004 9.914 1 89.75 78 GLU A O 1
ATOM 606 N N . GLY A 1 79 ? -25.438 -3.527 11.156 1 90.31 79 GLY A N 1
ATOM 607 C CA . GLY A 1 79 ? -25.094 -4.938 11.258 1 90.31 79 GLY A CA 1
ATOM 608 C C . GLY A 1 79 ? -23.703 -5.246 10.758 1 90.31 79 GLY A C 1
ATOM 609 O O . GLY A 1 79 ? -22.875 -4.344 10.617 1 90.31 79 GLY A O 1
ATOM 610 N N . PRO A 1 80 ? -23.5 -6.594 10.578 1 89 80 PRO A N 1
ATOM 611 C CA . PRO A 1 80 ? -22.188 -6.996 10.094 1 89 80 PRO A CA 1
ATOM 612 C C . PRO A 1 80 ? -21.859 -6.426 8.711 1 89 80 PRO A C 1
ATOM 614 O O . PRO A 1 80 ? -22.734 -6.414 7.828 1 89 80 PRO A O 1
ATOM 617 N N . MET A 1 81 ? -20.594 -5.848 8.625 1 90.06 81 MET A N 1
ATOM 618 C CA . MET A 1 81 ? -20.109 -5.281 7.375 1 90.06 81 MET A CA 1
ATOM 619 C C . MET A 1 81 ? -18.797 -5.941 6.949 1 90.06 81 MET A C 1
ATOM 621 O O . MET A 1 81 ? -18.062 -6.461 7.785 1 90.06 81 MET A O 1
ATOM 625 N N . GLU A 1 82 ? -18.656 -6.055 5.621 1 90.25 82 GLU A N 1
ATOM 626 C CA . GLU A 1 82 ? -17.422 -6.609 5.07 1 90.25 82 GLU A CA 1
ATOM 627 C C . GLU A 1 82 ? -16.906 -5.762 3.906 1 90.25 82 GLU A C 1
ATOM 629 O O . GLU A 1 82 ? -17.703 -5.227 3.127 1 90.25 82 GLU A O 1
ATOM 634 N N . LYS A 1 83 ? -15.594 -5.66 3.871 1 92.25 83 LYS A N 1
ATOM 635 C CA . LYS A 1 83 ? -14.953 -4.98 2.75 1 92.25 83 LYS A CA 1
ATOM 636 C C . LYS A 1 83 ? -13.805 -5.812 2.189 1 92.25 83 LYS A C 1
ATOM 638 O O . LYS A 1 83 ? -12.969 -6.316 2.945 1 92.25 83 LYS A O 1
ATOM 643 N N . THR A 1 84 ? -13.844 -5.973 0.919 1 94.31 84 THR A N 1
ATOM 644 C CA . THR A 1 84 ? -12.742 -6.617 0.219 1 94.31 84 THR A CA 1
ATOM 645 C C . THR A 1 84 ? -11.82 -5.578 -0.411 1 94.31 84 THR A C 1
ATOM 647 O O . THR A 1 84 ? -12.281 -4.602 -1.002 1 94.31 84 THR A O 1
ATOM 650 N N . THR A 1 85 ? -10.57 -5.727 -0.186 1 96.5 85 THR A N 1
ATOM 651 C CA . THR A 1 85 ? -9.57 -4.895 -0.846 1 96.5 85 THR A CA 1
ATOM 652 C C . THR A 1 85 ? -8.695 -5.734 -1.774 1 96.5 85 THR A C 1
ATOM 654 O O . THR A 1 85 ? -8.164 -6.77 -1.367 1 96.5 85 THR A O 1
ATOM 657 N N . TRP A 1 86 ? -8.57 -5.25 -2.998 1 96.69 86 TRP A N 1
ATOM 658 C CA . TRP A 1 86 ? -7.723 -5.926 -3.977 1 96.69 86 TRP A CA 1
ATOM 659 C C . TRP A 1 86 ? -6.352 -5.266 -4.059 1 96.69 86 TRP A C 1
ATOM 661 O O . TRP A 1 86 ? -6.25 -4.043 -4.176 1 96.69 86 TRP A O 1
ATOM 671 N N . HIS A 1 87 ? -5.375 -6.031 -3.979 1 98 87 HIS A N 1
ATOM 672 C CA . HIS A 1 87 ? -3.992 -5.574 -4.047 1 98 87 HIS A CA 1
ATOM 673 C C . HIS A 1 87 ? -3.316 -6.051 -5.328 1 98 87 HIS A C 1
ATOM 675 O O . HIS A 1 87 ? -3.389 -7.234 -5.668 1 98 87 HIS A O 1
ATOM 681 N N . ARG A 1 88 ? -2.689 -5.125 -6.008 1 97.38 88 ARG A N 1
ATOM 682 C CA . ARG A 1 88 ? -1.791 -5.504 -7.094 1 97.38 88 ARG A CA 1
ATOM 683 C C . ARG A 1 88 ? -0.417 -5.891 -6.559 1 97.38 88 ARG A C 1
ATOM 685 O O . ARG A 1 88 ? 0.25 -5.09 -5.902 1 97.38 88 ARG A O 1
ATOM 692 N N . ILE A 1 89 ? -0.042 -7.113 -6.852 1 98.5 89 ILE A N 1
ATOM 693 C CA . ILE A 1 89 ? 1.257 -7.605 -6.402 1 98.5 89 ILE A CA 1
ATOM 694 C C . ILE A 1 89 ? 2.223 -7.66 -7.586 1 98.5 89 ILE A C 1
ATOM 696 O O . ILE A 1 89 ? 1.867 -8.148 -8.664 1 98.5 89 ILE A O 1
ATOM 700 N N . ALA A 1 90 ? 3.385 -7.141 -7.379 1 97.81 90 ALA A N 1
ATOM 701 C CA . ALA A 1 90 ? 4.445 -7.211 -8.383 1 97.81 90 ALA A CA 1
ATOM 702 C C . ALA A 1 90 ? 5.695 -7.871 -7.812 1 97.81 90 ALA A C 1
ATOM 704 O O . ALA A 1 90 ? 6.172 -7.496 -6.738 1 97.81 90 ALA A O 1
ATOM 705 N N . VAL A 1 91 ? 6.23 -8.797 -8.508 1 97.56 91 VAL A N 1
ATOM 706 C CA . VAL A 1 91 ? 7.414 -9.523 -8.07 1 97.56 91 VAL A CA 1
ATOM 707 C C . VAL A 1 91 ? 8.531 -9.367 -9.102 1 97.56 91 VAL A C 1
ATOM 709 O O . VAL A 1 91 ? 8.406 -9.844 -10.234 1 97.56 91 VAL A O 1
ATOM 712 N N . PHE A 1 92 ? 9.617 -8.75 -8.688 1 95.25 92 PHE A N 1
ATOM 713 C CA . PHE A 1 92 ? 10.711 -8.469 -9.609 1 95.25 92 PHE A CA 1
ATOM 714 C C . PHE A 1 92 ? 11.875 -9.422 -9.375 1 95.25 92 PHE A C 1
ATOM 716 O O . PHE A 1 92 ? 12.648 -9.711 -10.297 1 95.25 92 PHE A O 1
ATOM 723 N N . GLN A 1 93 ? 12.062 -9.742 -8.062 1 94.25 93 GLN A N 1
ATOM 724 C CA . GLN A 1 93 ? 13.242 -10.516 -7.703 1 94.25 93 GLN A CA 1
ATOM 725 C C . GLN A 1 93 ? 13.32 -11.805 -8.516 1 94.25 93 GLN A C 1
ATOM 727 O O . GLN A 1 93 ? 12.398 -12.625 -8.477 1 94.25 93 GLN A O 1
ATOM 732 N N . PRO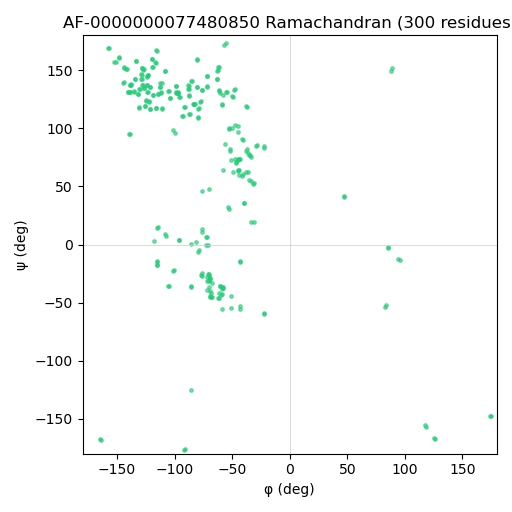 A 1 94 ? 14.594 -11.883 -9.016 1 92.19 94 PRO A N 1
ATOM 733 C CA . PRO A 1 94 ? 14.734 -13.125 -9.781 1 92.19 94 PRO A CA 1
ATOM 734 C C . PRO A 1 94 ? 14.523 -14.367 -8.922 1 92.19 94 PRO A C 1
ATOM 736 O O . PRO A 1 94 ? 14.906 -14.383 -7.746 1 92.19 94 PRO A O 1
ATOM 739 N N . GLY A 1 95 ? 14.125 -15.469 -9.297 1 94.25 95 GLY A N 1
ATOM 740 C CA . GLY A 1 95 ? 13.797 -16.672 -8.555 1 94.25 95 GLY A CA 1
ATOM 741 C C . GLY A 1 95 ? 12.391 -16.656 -7.98 1 94.25 95 GLY A C 1
ATOM 742 O O . GLY A 1 95 ? 11.625 -17.594 -8.18 1 94.25 95 GLY A O 1
ATOM 743 N N . LEU A 1 96 ? 12.203 -15.477 -7.215 1 97 96 LEU A N 1
ATOM 744 C CA . LEU A 1 96 ? 10.883 -15.367 -6.609 1 97 96 LEU A CA 1
ATOM 745 C C . LEU A 1 96 ? 9.805 -15.18 -7.672 1 97 96 LEU A C 1
ATOM 747 O O . LEU A 1 96 ? 8.711 -15.734 -7.566 1 97 96 LEU A O 1
ATOM 751 N N . LYS A 1 97 ? 10.156 -14.281 -8.578 1 96 97 LYS A N 1
ATOM 752 C CA . LYS A 1 97 ? 9.18 -14.039 -9.633 1 96 97 LYS A CA 1
ATOM 753 C C . LYS A 1 97 ? 8.859 -15.312 -10.398 1 96 97 LYS A C 1
ATOM 755 O O . LYS A 1 97 ? 7.703 -15.555 -10.766 1 96 97 LYS A O 1
ATOM 760 N N . ASP A 1 98 ? 9.875 -16.172 -10.602 1 95 98 ASP A N 1
ATOM 761 C CA . ASP A 1 98 ? 9.672 -17.438 -11.297 1 95 98 ASP A CA 1
ATOM 762 C C . ASP A 1 98 ? 8.844 -18.391 -10.445 1 95 98 ASP A C 1
ATOM 764 O O . ASP A 1 98 ? 7.957 -19.094 -10.961 1 95 98 ASP A O 1
ATOM 768 N N . LEU A 1 99 ? 9.164 -18.5 -9.188 1 96.31 99 LEU A N 1
ATOM 769 C CA . LEU A 1 99 ? 8.414 -19.344 -8.273 1 96.31 99 LEU A CA 1
ATOM 770 C C . LEU A 1 99 ? 6.953 -18.922 -8.211 1 96.31 99 LEU A C 1
ATOM 772 O O . LEU A 1 99 ? 6.059 -19.781 -8.227 1 96.31 99 LEU A O 1
ATOM 776 N N . ALA A 1 100 ? 6.734 -17.625 -8.164 1 97.12 100 ALA A N 1
ATOM 777 C CA . ALA A 1 100 ? 5.363 -17.125 -8.125 1 97.12 100 ALA A CA 1
ATOM 778 C C . ALA A 1 100 ? 4.602 -17.516 -9.391 1 97.12 100 ALA A C 1
ATOM 780 O O .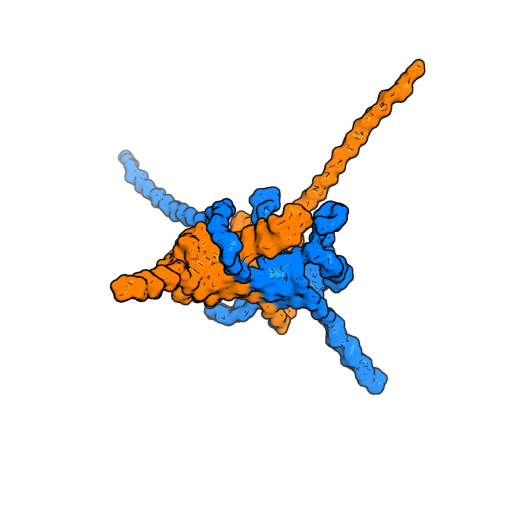 ALA A 1 100 ? 3.445 -17.938 -9.312 1 97.12 100 ALA A O 1
ATOM 781 N N . LEU A 1 101 ? 5.266 -17.312 -10.477 1 95.75 101 LEU A N 1
ATOM 782 C CA . LEU A 1 101 ? 4.656 -17.641 -11.758 1 95.75 101 LEU A CA 1
ATOM 783 C C . LEU A 1 101 ? 4.316 -19.125 -11.844 1 95.75 101 LEU A C 1
ATOM 785 O O . LEU A 1 101 ? 3.258 -19.5 -12.352 1 95.75 101 LEU A O 1
ATOM 789 N N . GLN A 1 102 ? 5.094 -19.922 -11.289 1 95.19 102 GLN A N 1
ATOM 790 C CA . GLN A 1 102 ? 4.98 -21.375 -11.43 1 95.19 102 GLN A CA 1
ATOM 791 C C . GLN A 1 102 ? 4 -21.953 -10.414 1 95.19 102 GLN A C 1
ATOM 793 O O . GLN A 1 102 ? 3.219 -22.844 -10.734 1 95.19 102 GLN A O 1
ATOM 798 N N . TYR A 1 103 ? 3.951 -21.406 -9.203 1 94.62 103 TYR A N 1
ATOM 799 C CA . TYR A 1 103 ? 3.307 -22.156 -8.125 1 94.62 103 TYR A CA 1
ATOM 800 C C . TYR A 1 103 ? 2.062 -21.438 -7.629 1 94.62 103 TYR A C 1
ATOM 802 O O . TYR A 1 103 ? 1.237 -22.016 -6.922 1 94.62 103 TYR A O 1
ATOM 810 N N . ILE A 1 104 ? 1.912 -20.219 -7.895 1 95.69 104 ILE A N 1
ATOM 811 C CA . ILE A 1 104 ? 0.709 -19.5 -7.477 1 95.69 104 ILE A CA 1
ATOM 812 C C . ILE A 1 104 ? -0.373 -19.641 -8.547 1 95.69 104 ILE A C 1
ATOM 814 O O . ILE A 1 104 ? -0.094 -19.531 -9.742 1 95.69 104 ILE A O 1
ATOM 818 N N . LYS A 1 105 ? -1.563 -19.953 -8.016 1 95.12 105 LYS A N 1
ATOM 819 C CA . LYS A 1 105 ? -2.744 -20.031 -8.875 1 95.12 105 LYS A CA 1
ATOM 820 C C . LYS A 1 105 ? -3.922 -19.281 -8.25 1 95.12 105 LYS A C 1
ATOM 822 O O . LYS A 1 105 ? -3.959 -19.062 -7.039 1 95.12 105 LYS A O 1
ATOM 827 N N . LYS A 1 106 ? -4.816 -18.938 -9.195 1 94.56 106 LYS A N 1
ATOM 828 C CA . LYS A 1 106 ? -6.066 -18.375 -8.695 1 94.56 106 LYS A CA 1
ATOM 829 C C . LYS A 1 106 ? -6.641 -19.234 -7.566 1 94.56 106 LYS A C 1
ATOM 831 O O . LYS A 1 106 ? -6.68 -20.453 -7.66 1 94.56 106 LYS A O 1
ATOM 836 N N . GLY A 1 107 ? -7.031 -18.562 -6.496 1 92.94 107 GLY A N 1
ATOM 837 C CA . GLY A 1 107 ? -7.672 -19.281 -5.398 1 92.94 107 GLY A CA 1
ATOM 838 C C . GLY A 1 107 ? -6.703 -19.672 -4.297 1 92.94 107 GLY A C 1
ATOM 839 O O . GLY A 1 107 ? -7.121 -20.031 -3.199 1 92.94 107 GLY A O 1
ATOM 840 N N . HIS A 1 108 ? -5.441 -19.594 -4.504 1 93.56 108 HIS A N 1
ATOM 841 C CA . HIS A 1 108 ? -4.449 -19.906 -3.479 1 93.56 108 HIS A CA 1
ATOM 842 C C . HIS A 1 108 ? -4.406 -18.828 -2.408 1 93.56 108 HIS A C 1
ATOM 844 O O . HIS A 1 108 ? -4.574 -17.641 -2.713 1 93.56 108 HIS A O 1
ATOM 850 N N . ARG A 1 109 ? -4.156 -19.281 -1.151 1 95 109 ARG A N 1
ATOM 851 C CA . ARG A 1 109 ? -3.811 -18.344 -0.097 1 95 109 ARG A CA 1
ATOM 852 C C . ARG A 1 109 ? -2.307 -18.094 -0.059 1 95 109 ARG A C 1
ATOM 854 O O . ARG A 1 109 ? -1.513 -19.016 -0.213 1 95 109 ARG A O 1
ATOM 861 N N . VAL A 1 110 ? -1.966 -16.812 0.1 1 97.12 110 VAL A N 1
ATOM 862 C CA . VAL A 1 110 ? -0.547 -16.484 0.15 1 97.12 110 VAL A CA 1
ATOM 863 C C . VAL A 1 110 ? -0.303 -15.43 1.238 1 97.12 110 VAL A C 1
ATOM 865 O O . VAL A 1 110 ? -1.154 -14.578 1.487 1 97.12 110 VAL A O 1
ATOM 868 N N . TYR A 1 111 ? 0.725 -15.664 1.945 1 98.44 111 TYR A N 1
ATOM 869 C CA . TYR A 1 111 ? 1.316 -14.633 2.797 1 98.44 111 TYR A CA 1
ATOM 870 C C . TYR A 1 111 ? 2.484 -13.953 2.096 1 98.44 111 TYR A C 1
ATOM 872 O O . TYR A 1 111 ? 3.328 -14.617 1.49 1 98.44 111 TYR A O 1
ATOM 880 N N . LEU A 1 112 ? 2.514 -12.555 2.088 1 98.69 112 LEU A N 1
ATOM 881 C CA . LEU A 1 112 ? 3.688 -11.922 1.496 1 98.69 112 LEU A CA 1
ATOM 882 C C . LEU A 1 112 ? 4.062 -10.656 2.256 1 98.69 112 LEU A C 1
ATOM 884 O O . LEU A 1 112 ? 3.23 -10.078 2.961 1 98.69 112 LEU A O 1
ATOM 888 N N . THR A 1 113 ? 5.352 -10.328 2.203 1 98.94 113 THR A N 1
ATOM 889 C CA . THR A 1 113 ? 5.895 -9.055 2.654 1 98.94 113 THR A CA 1
ATOM 890 C C . THR A 1 113 ? 6.516 -8.281 1.491 1 98.94 113 THR A C 1
ATOM 892 O O . THR A 1 113 ? 6.844 -8.875 0.458 1 98.94 113 THR A O 1
ATOM 895 N N . GLY A 1 114 ? 6.602 -6.996 1.65 1 98.81 114 GLY A N 1
ATOM 896 C CA . GLY A 1 114 ? 7.188 -6.148 0.624 1 98.81 114 GLY A CA 1
ATOM 897 C C . GLY A 1 114 ? 7.074 -4.668 0.935 1 98.81 114 GLY A C 1
ATOM 898 O O . GLY A 1 114 ? 7.207 -4.262 2.09 1 98.81 114 GLY A O 1
ATOM 899 N N . LYS A 1 115 ? 6.938 -3.893 -0.112 1 98.81 115 LYS A N 1
ATOM 900 C CA . LYS A 1 115 ? 6.809 -2.443 0.001 1 98.81 115 LYS A CA 1
ATOM 901 C C . LYS A 1 115 ? 5.812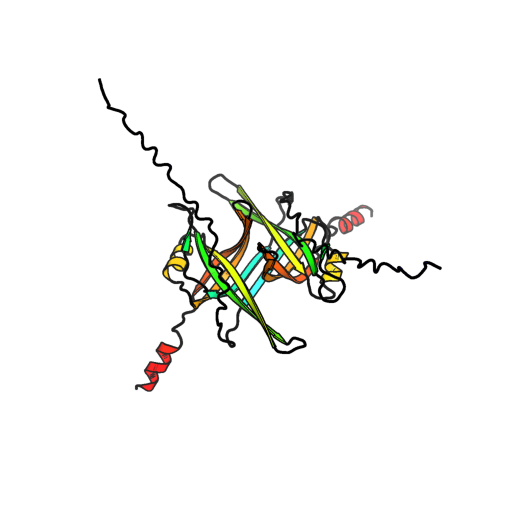 -1.897 -1.019 1 98.81 115 LYS A C 1
ATOM 903 O O . LYS A 1 115 ? 5.59 -2.51 -2.064 1 98.81 115 LYS A O 1
ATOM 908 N N . ILE A 1 116 ? 5.188 -0.784 -0.632 1 98.56 116 ILE A N 1
ATOM 909 C CA . ILE A 1 116 ? 4.32 -0.096 -1.582 1 98.56 116 ILE A CA 1
ATOM 910 C C . ILE A 1 116 ? 5.168 0.666 -2.598 1 98.56 116 ILE A C 1
ATOM 912 O O . ILE A 1 116 ? 6.16 1.307 -2.234 1 98.56 116 ILE A O 1
ATOM 916 N N . ASP A 1 117 ? 4.824 0.505 -3.777 1 97.62 117 ASP A N 1
ATOM 917 C CA . ASP A 1 117 ? 5.434 1.287 -4.848 1 97.62 117 ASP A CA 1
ATOM 918 C C . ASP A 1 117 ? 4.371 1.897 -5.758 1 97.62 117 ASP A C 1
ATOM 920 O O . ASP A 1 117 ? 3.371 1.248 -6.074 1 97.62 117 ASP A O 1
ATOM 924 N N . THR A 1 118 ? 4.578 3.182 -6.031 1 94 118 THR A N 1
ATOM 925 C CA . THR A 1 118 ? 3.668 3.877 -6.934 1 94 118 THR A CA 1
ATOM 926 C C . THR A 1 118 ? 4.426 4.461 -8.125 1 94 118 THR A C 1
ATOM 928 O O . THR A 1 118 ? 5.371 5.23 -7.945 1 94 118 THR A O 1
ATOM 931 N N . THR A 1 119 ? 3.998 4.066 -9.273 1 88.12 119 THR A N 1
ATOM 932 C CA . THR A 1 119 ? 4.641 4.543 -10.492 1 88.12 119 THR A CA 1
ATOM 933 C C . THR A 1 119 ? 3.609 5.133 -11.453 1 88.12 119 THR A C 1
ATOM 935 O O . THR A 1 119 ? 2.422 4.816 -11.359 1 88.12 119 THR A O 1
ATOM 938 N N . MET A 1 120 ? 4.117 6.078 -12.195 1 86.94 120 MET A N 1
ATOM 939 C CA . MET A 1 120 ? 3.293 6.633 -13.258 1 86.94 120 MET A CA 1
ATOM 940 C C . MET A 1 120 ? 3.51 5.879 -14.57 1 86.94 120 MET A C 1
ATOM 942 O O . MET A 1 120 ? 4.645 5.73 -15.023 1 86.94 120 MET A O 1
ATOM 946 N N . TYR A 1 121 ? 2.465 5.281 -15.055 1 81.44 121 TYR A N 1
ATOM 947 C CA . TYR A 1 121 ? 2.531 4.547 -16.312 1 81.44 121 TYR A CA 1
ATOM 948 C C . TYR A 1 121 ? 1.47 5.039 -17.281 1 81.44 121 TYR A C 1
ATOM 950 O O . TYR A 1 121 ? 0.271 4.91 -17.031 1 81.44 121 TYR A O 1
ATOM 958 N N . GLU A 1 122 ? 1.981 5.535 -18.406 1 83.88 122 GLU A N 1
ATOM 959 C CA . GLU A 1 122 ? 1.104 6.07 -19.453 1 83.88 122 GLU A CA 1
ATOM 960 C C . GLU A 1 122 ? 0.06 7.012 -18.859 1 83.88 122 GLU A C 1
ATOM 962 O O . GLU A 1 122 ? -1.132 6.887 -19.141 1 83.88 122 GLU A O 1
ATOM 967 N N . GLY A 1 123 ? 0.495 7.812 -17.938 1 84.12 123 GLY A N 1
ATOM 968 C CA . GLY A 1 123 ? -0.34 8.859 -17.375 1 84.12 123 GLY A CA 1
ATOM 969 C C . GLY A 1 123 ? -1.216 8.383 -16.234 1 84.12 123 GLY A C 1
ATOM 970 O O . GLY A 1 123 ? -1.994 9.156 -15.672 1 84.12 123 GLY A O 1
ATOM 971 N N . GLN A 1 124 ? -1.151 7.152 -15.953 1 85.31 124 GLN A N 1
ATOM 972 C CA . GLN A 1 124 ? -1.963 6.621 -14.867 1 85.31 124 GLN A CA 1
ATOM 973 C C . GLN A 1 124 ? -1.091 6.168 -13.703 1 85.31 124 GLN A C 1
ATOM 975 O O . GLN A 1 124 ? -0.026 5.582 -13.906 1 85.31 124 GLN A O 1
ATOM 980 N N . ARG A 1 125 ? -1.575 6.477 -12.57 1 86.88 125 ARG A N 1
ATOM 981 C CA . ARG A 1 125 ? -0.886 6.023 -11.367 1 86.88 125 ARG A CA 1
ATOM 982 C C . ARG A 1 125 ? -1.171 4.547 -11.094 1 86.88 125 ARG A C 1
ATOM 984 O O . ARG A 1 125 ? -2.33 4.129 -11.062 1 86.88 125 ARG A O 1
ATOM 991 N N . ILE A 1 126 ? -0.073 3.846 -11.023 1 90.56 126 ILE A N 1
ATOM 992 C CA . ILE A 1 126 ? -0.208 2.438 -10.672 1 90.56 126 ILE A CA 1
ATOM 993 C C . ILE A 1 126 ? 0.488 2.168 -9.336 1 90.56 126 ILE A C 1
ATOM 995 O O . ILE A 1 126 ? 1.692 2.395 -9.203 1 90.56 126 ILE A O 1
ATOM 999 N N . THR A 1 127 ? -0.31 1.755 -8.375 1 96.31 127 THR A N 1
ATOM 1000 C CA . THR A 1 127 ? 0.248 1.388 -7.078 1 96.31 127 THR A CA 1
ATOM 1001 C C . THR A 1 127 ? 0.283 -0.13 -6.914 1 96.31 127 THR A C 1
ATOM 1003 O O . THR A 1 127 ? -0.718 -0.808 -7.152 1 96.31 127 THR A O 1
ATOM 1006 N N . SER A 1 128 ? 1.487 -0.654 -6.59 1 97.56 128 SER A N 1
ATOM 1007 C CA . SER A 1 128 ? 1.677 -2.084 -6.371 1 97.56 128 SER A CA 1
ATOM 1008 C C . SER A 1 128 ? 2.375 -2.355 -5.043 1 97.56 128 SER A C 1
ATOM 1010 O O . SER A 1 128 ? 3.045 -1.476 -4.496 1 97.56 128 SER A O 1
ATOM 1012 N N . VAL A 1 129 ? 2.072 -3.488 -4.543 1 98.69 129 VAL A N 1
ATOM 1013 C CA . VAL A 1 129 ? 2.959 -4.043 -3.523 1 98.69 129 VAL A CA 1
ATOM 1014 C C . VAL A 1 129 ? 4.074 -4.844 -4.191 1 98.69 129 VAL A C 1
ATOM 1016 O O . VAL A 1 129 ? 3.812 -5.859 -4.84 1 98.69 129 VAL A O 1
ATOM 1019 N N . ILE A 1 130 ? 5.301 -4.32 -4.082 1 98.25 130 ILE A N 1
ATOM 1020 C CA . ILE A 1 130 ? 6.461 -5.062 -4.562 1 98.25 130 ILE A CA 1
ATOM 1021 C C . ILE A 1 130 ? 6.859 -6.117 -3.533 1 98.25 130 ILE A C 1
ATOM 1023 O O . ILE A 1 130 ? 7.391 -5.789 -2.471 1 98.25 130 ILE A O 1
ATOM 1027 N N . ALA A 1 131 ? 6.621 -7.367 -3.877 1 98.75 131 ALA A N 1
ATOM 1028 C CA . ALA A 1 131 ? 6.875 -8.445 -2.926 1 98.75 131 ALA A CA 1
ATOM 1029 C C . ALA A 1 131 ? 8.352 -8.812 -2.893 1 98.75 131 ALA A C 1
ATOM 1031 O O . ALA A 1 131 ? 9 -8.914 -3.939 1 98.75 131 ALA A O 1
ATOM 1032 N N . ASP A 1 132 ? 8.867 -8.984 -1.683 1 98.06 132 ASP A N 1
ATOM 1033 C CA . ASP A 1 132 ? 10.242 -9.453 -1.544 1 98.06 132 ASP A CA 1
ATOM 1034 C C . ASP A 1 132 ? 10.297 -10.828 -0.881 1 98.06 132 ASP A C 1
ATOM 1036 O O . ASP A 1 132 ? 11.344 -11.477 -0.866 1 98.06 132 ASP A O 1
ATOM 1040 N N . ASN A 1 133 ? 9.195 -11.219 -0.291 1 98.5 133 ASN A N 1
ATOM 1041 C CA . ASN A 1 133 ? 9.008 -12.547 0.28 1 98.5 133 ASN A CA 1
ATOM 1042 C C . ASN A 1 133 ? 7.57 -13.039 0.106 1 98.5 133 ASN A C 1
ATOM 1044 O O . ASN A 1 133 ? 6.625 -12.266 0.268 1 98.5 133 ASN A O 1
ATOM 1048 N N . ILE A 1 134 ? 7.469 -14.305 -0.216 1 98.12 134 ILE A N 1
ATOM 1049 C CA . ILE A 1 134 ? 6.152 -14.914 -0.384 1 98.12 134 ILE A CA 1
ATOM 1050 C C . ILE A 1 134 ? 6.145 -16.297 0.244 1 98.12 134 ILE A C 1
ATOM 1052 O O . ILE A 1 134 ? 7.055 -17.094 0.01 1 98.12 134 ILE A O 1
ATOM 1056 N N . ILE A 1 135 ? 5.16 -16.578 1.033 1 97.12 135 ILE A N 1
ATOM 1057 C CA . ILE A 1 135 ? 4.891 -17.922 1.546 1 97.12 135 ILE A CA 1
ATOM 1058 C C . ILE A 1 135 ? 3.611 -18.469 0.915 1 97.12 135 ILE A C 1
ATOM 1060 O O . ILE A 1 135 ? 2.533 -17.891 1.078 1 97.12 135 ILE A O 1
ATOM 1064 N N . PHE A 1 136 ? 3.713 -19.516 0.177 1 92.5 136 PHE A N 1
ATOM 1065 C CA . PHE A 1 136 ? 2.59 -20.188 -0.477 1 92.5 136 PHE A CA 1
ATOM 1066 C C . PHE A 1 136 ? 1.829 -21.062 0.51 1 92.5 136 PHE A C 1
ATOM 1068 O O . PHE A 1 136 ? 2.402 -21.984 1.104 1 92.5 136 PHE A O 1
ATOM 1075 N N . LEU A 1 137 ? 0.596 -20.734 0.729 1 88.38 137 LEU A N 1
ATOM 1076 C CA . LEU A 1 137 ? -0.153 -21.5 1.72 1 88.38 137 LEU A CA 1
ATOM 1077 C C . LEU A 1 137 ? -1.062 -22.516 1.043 1 88.38 137 LEU A C 1
ATOM 1079 O O . LEU A 1 137 ? -1.643 -22.25 -0.009 1 88.38 137 LEU A O 1
ATOM 1083 N N . SER A 1 138 ? -0.684 -23.812 0.92 1 65.69 138 SER A N 1
ATOM 1084 C CA . SER A 1 138 ? -1.272 -24.969 0.251 1 65.69 138 SER A CA 1
ATOM 1085 C C . SER A 1 138 ? -2.791 -24.969 0.379 1 65.69 138 SER A C 1
ATOM 1087 O O . SER A 1 138 ? -3.338 -24.453 1.357 1 65.69 138 SER A O 1
ATOM 1089 N N . LYS A 1 139 ? -3.564 -24.922 -0.757 1 58.03 139 LYS A N 1
ATOM 1090 C CA . LYS A 1 139 ? -4.953 -25.344 -0.612 1 58.03 139 LYS A CA 1
ATOM 1091 C C . LYS A 1 139 ? -5.059 -26.609 0.228 1 58.03 139 LYS A C 1
ATOM 1093 O O . LYS A 1 139 ? -5.965 -26.75 1.049 1 58.03 139 LYS A O 1
ATOM 1098 N N . ASP A 1 140 ? -4.234 -27.625 -0.255 1 50.62 140 ASP A N 1
ATOM 1099 C CA . ASP A 1 140 ? -4.465 -29.047 -0.005 1 50.62 140 ASP A CA 1
ATOM 1100 C C . ASP A 1 140 ? -4.172 -29.391 1.451 1 50.62 140 ASP A C 1
ATOM 1102 O O . ASP A 1 140 ? -4.059 -30.578 1.797 1 50.62 140 ASP A O 1
ATOM 1106 N N . GLY A 1 141 ? -3.795 -28.516 2.236 1 44.53 141 GLY A N 1
ATOM 1107 C CA . GLY A 1 141 ? -3.555 -29.141 3.523 1 44.53 141 GLY A CA 1
ATOM 1108 C C . GLY A 1 141 ? -4.723 -29.984 4.004 1 44.53 141 GLY A C 1
ATOM 1109 O O . GLY A 1 141 ? -4.621 -30.672 5.02 1 44.53 141 GLY A O 1
ATOM 1110 N N . ALA A 1 142 ? -5.941 -29.516 3.904 1 40.06 142 ALA A N 1
ATOM 1111 C CA . ALA A 1 142 ? -6.93 -30.344 4.582 1 40.06 142 ALA A CA 1
ATOM 1112 C C . ALA A 1 142 ? -6.93 -31.766 4.023 1 40.06 142 ALA A C 1
ATOM 1114 O O . ALA A 1 142 ? -7.113 -32.719 4.766 1 40.06 142 ALA A O 1
ATOM 1115 N N . ARG A 1 143 ? -7.113 -31.906 2.662 1 39.81 143 ARG A N 1
ATOM 1116 C CA . ARG A 1 143 ? -7.711 -33.188 2.34 1 39.81 143 ARG A CA 1
ATOM 1117 C C . ARG A 1 143 ? -6.707 -34.344 2.543 1 39.81 143 ARG A C 1
ATOM 1119 O O . ARG A 1 143 ? -7.086 -35.5 2.615 1 39.81 143 ARG A O 1
ATOM 1126 N N . ASP A 1 144 ? -5.406 -34.031 2.322 1 38.72 144 ASP A N 1
ATOM 1127 C CA . ASP A 1 144 ? -4.707 -35.312 2.24 1 38.72 144 ASP A CA 1
ATOM 1128 C C . ASP A 1 144 ? -4.637 -36 3.607 1 38.72 144 ASP A C 1
ATOM 1130 O O . ASP A 1 144 ? -4.566 -37.219 3.693 1 38.72 144 ASP A O 1
ATOM 1134 N N . ASP A 1 145 ? -4.469 -35.281 4.648 1 38.56 145 ASP A N 1
ATOM 1135 C CA . ASP A 1 145 ? -4.199 -36.094 5.812 1 38.56 145 ASP A CA 1
ATOM 1136 C C . ASP A 1 145 ? -5.438 -36.90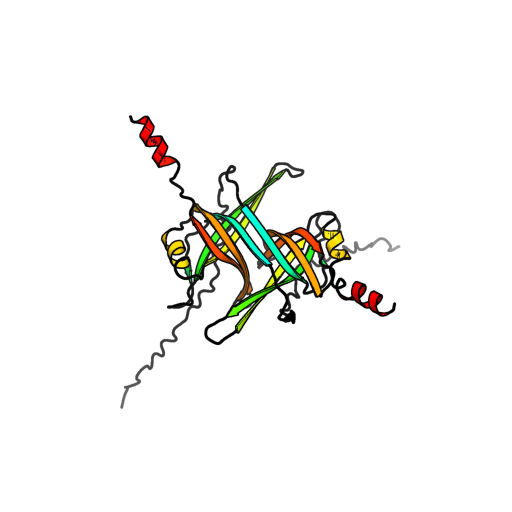6 6.215 1 38.56 145 ASP A C 1
ATOM 1138 O O . ASP A 1 145 ? -5.324 -37.938 6.859 1 38.56 145 ASP A O 1
ATOM 1142 N N . MET A 1 146 ? -6.637 -36.312 6.18 1 36.69 146 MET A N 1
ATOM 1143 C CA . MET A 1 146 ? -7.688 -37.031 6.891 1 36.69 146 MET A CA 1
ATOM 1144 C C . MET A 1 146 ? -8.164 -38.219 6.078 1 36.69 146 MET A C 1
ATOM 1146 O O . MET A 1 146 ? -9.023 -38.969 6.527 1 36.69 146 MET A O 1
ATOM 1150 N N . GLU A 1 147 ? -7.988 -38.156 4.746 1 37.62 147 GLU A N 1
ATOM 1151 C CA . GLU A 1 147 ? -8.617 -39.312 4.117 1 37.62 147 GLU A CA 1
ATOM 1152 C C . GLU A 1 147 ? -7.848 -40.594 4.422 1 37.62 147 GLU A C 1
ATOM 1154 O O . GLU A 1 147 ? -8.336 -41.719 4.164 1 37.62 147 GLU A O 1
ATOM 1159 N N . GLU A 1 148 ? -6.539 -40.375 4.703 1 39.62 148 GLU A N 1
ATOM 1160 C CA . GLU A 1 148 ? -5.883 -41.656 4.812 1 39.62 148 GLU A CA 1
ATOM 1161 C C . GLU A 1 148 ? -6.328 -42.406 6.066 1 39.62 148 GLU A C 1
ATOM 1163 O O . GLU A 1 148 ? -6.078 -43.594 6.211 1 39.62 148 GLU A O 1
ATOM 1168 N N . GLN A 1 149 ? -6.652 -41.594 7.109 1 37.66 149 GLN A N 1
ATOM 1169 C CA . GLN A 1 149 ? -6.758 -42.469 8.266 1 37.66 149 GLN A CA 1
ATOM 1170 C C . GLN A 1 149 ? -8 -43.344 8.188 1 37.66 149 GLN A C 1
ATOM 1172 O O . GLN A 1 149 ? -8.219 -44.219 9.039 1 37.66 149 GLN A O 1
ATOM 1177 N N . GLU A 1 150 ? -8.992 -42.812 7.438 1 38.78 150 GLU A N 1
ATOM 1178 C CA . GLU A 1 150 ? -10.164 -43.656 7.668 1 38.78 150 GLU A CA 1
ATOM 1179 C C . GLU A 1 150 ? -9.977 -45.062 7.043 1 38.78 150 GLU A C 1
ATOM 1181 O O . GLU A 1 150 ? -10.789 -45.938 7.254 1 38.78 150 GLU A O 1
ATOM 1186 N N . ASP A 1 151 ? -9.18 -45.094 5.969 1 42.25 151 ASP A N 1
ATOM 1187 C CA . ASP A 1 151 ? -9.312 -46.406 5.328 1 42.25 151 ASP A CA 1
ATOM 1188 C C . ASP A 1 151 ? -8.508 -47.469 6.074 1 42.25 151 ASP A C 1
ATOM 1190 O O . ASP A 1 151 ? -8.383 -48.594 5.605 1 42.25 151 ASP A O 1
ATOM 1194 N N . MET A 1 152 ? -7.758 -47.031 7.102 1 34.59 152 MET A N 1
ATOM 1195 C CA . MET A 1 152 ? -7.352 -48.25 7.789 1 34.59 152 MET A CA 1
ATOM 1196 C C . MET A 1 152 ? -8.484 -48.781 8.656 1 34.59 152 MET A C 1
ATOM 1198 O O . MET A 1 152 ? -9.242 -48 9.25 1 34.59 152 MET A O 1
ATOM 1202 N N . MET B 1 1 ? 17.984 -7.094 -66.625 1 31.62 1 MET B N 1
ATOM 1203 C CA . MET B 1 1 ? 17.422 -7.93 -65.562 1 31.62 1 MET B CA 1
ATOM 1204 C C . MET B 1 1 ? 17.375 -7.176 -64.188 1 31.62 1 MET B C 1
ATOM 1206 O O . MET B 1 1 ? 18.25 -6.375 -63.906 1 31.62 1 MET B O 1
ATOM 1210 N N . THR B 1 2 ? 16.094 -7.246 -63.438 1 34.69 2 THR B N 1
ATOM 1211 C CA . THR B 1 2 ? 15.117 -6.547 -62.594 1 34.69 2 THR B CA 1
ATOM 1212 C C . THR B 1 2 ? 15.5 -6.621 -61.125 1 34.69 2 THR B C 1
ATOM 1214 O O . THR B 1 2 ? 14.742 -6.188 -60.25 1 34.69 2 THR B O 1
ATOM 1217 N N . MET B 1 3 ? 16.547 -7.215 -60.719 1 29.23 3 MET B N 1
ATOM 1218 C CA . MET B 1 3 ? 16.359 -8.023 -59.531 1 29.23 3 MET B CA 1
ATOM 1219 C C . MET B 1 3 ? 16.297 -7.145 -58.281 1 29.23 3 MET B C 1
ATOM 1221 O O . MET B 1 3 ? 16.109 -7.641 -57.156 1 29.23 3 MET B O 1
ATOM 1225 N N . PHE B 1 4 ? 16.891 -5.879 -58.156 1 39.25 4 PHE B N 1
ATOM 1226 C CA . PHE B 1 4 ? 17.516 -5.625 -56.875 1 39.25 4 PHE B CA 1
ATOM 1227 C C . PHE B 1 4 ? 16.469 -5.211 -55.844 1 39.25 4 PHE B C 1
ATOM 1229 O O . PHE B 1 4 ? 16.812 -4.746 -54.75 1 39.25 4 PHE B O 1
ATOM 1236 N N . GLY B 1 5 ? 15.062 -5.152 -56.156 1 34.69 5 GLY B N 1
ATOM 1237 C CA . GLY B 1 5 ? 14.406 -4.215 -55.281 1 34.69 5 GLY B CA 1
ATOM 1238 C C . GLY B 1 5 ? 14.188 -4.773 -53.875 1 34.69 5 GLY B C 1
ATOM 1239 O O . GLY B 1 5 ? 13.211 -5.477 -53.625 1 34.69 5 GLY B O 1
ATOM 1240 N N . ARG B 1 6 ? 15.164 -5.434 -53.156 1 31.14 6 ARG B N 1
ATOM 1241 C CA . ARG B 1 6 ? 14.875 -5.992 -51.844 1 31.14 6 ARG B CA 1
ATOM 1242 C C . ARG B 1 6 ? 14.352 -4.918 -50.906 1 31.14 6 ARG B C 1
ATOM 1244 O O . ARG B 1 6 ? 15.07 -3.969 -50.562 1 31.14 6 ARG B O 1
ATOM 1251 N N . ALA B 1 7 ? 12.984 -4.684 -50.938 1 33.41 7 ALA B N 1
ATOM 1252 C CA . ALA B 1 7 ? 12.18 -3.883 -50 1 33.41 7 ALA B CA 1
ATOM 1253 C C . ALA B 1 7 ? 12.461 -4.277 -48.562 1 33.41 7 ALA B C 1
ATOM 1255 O O . ALA B 1 7 ? 12.422 -5.461 -48.219 1 33.41 7 ALA B O 1
ATOM 1256 N N . LEU B 1 8 ? 13.281 -3.545 -47.781 1 34.53 8 LEU B N 1
ATOM 1257 C CA . LEU B 1 8 ? 13.547 -3.533 -46.344 1 34.53 8 LEU B CA 1
ATOM 1258 C C . LEU B 1 8 ? 12.242 -3.559 -45.562 1 34.53 8 LEU B C 1
ATOM 1260 O O . LEU B 1 8 ? 11.469 -2.604 -45.594 1 34.53 8 LEU B O 1
ATOM 1264 N N . ARG B 1 9 ? 11.469 -4.703 -45.531 1 36.91 9 ARG B N 1
ATOM 1265 C CA . ARG B 1 9 ? 10.359 -4.902 -44.594 1 36.91 9 ARG B CA 1
ATOM 1266 C C . ARG B 1 9 ? 10.773 -4.523 -43.156 1 36.91 9 ARG B C 1
ATOM 1268 O O . ARG B 1 9 ? 11.633 -5.176 -42.562 1 36.91 9 ARG B O 1
ATOM 1275 N N . SER B 1 10 ? 10.977 -3.238 -42.844 1 32.84 10 SER B N 1
ATOM 1276 C CA . SER B 1 10 ? 11.102 -2.744 -41.469 1 32.84 10 SER B CA 1
ATOM 1277 C C . SER B 1 10 ? 10.031 -3.334 -40.562 1 32.84 10 SER B C 1
ATOM 1279 O O . SER B 1 10 ? 8.836 -3.158 -40.844 1 32.84 10 SER B O 1
ATOM 1281 N N . SER B 1 11 ? 10.07 -4.59 -40.156 1 36 11 SER B N 1
ATOM 1282 C CA . SER B 1 11 ? 9.234 -5.148 -39.094 1 36 11 SER B CA 1
ATOM 1283 C C . SER B 1 11 ? 9.148 -4.207 -37.875 1 36 11 SER B C 1
ATOM 1285 O O . SER B 1 11 ? 10.156 -3.945 -37.219 1 36 11 SER B O 1
ATOM 1287 N N . VAL B 1 12 ? 8.406 -3.109 -37.969 1 35.41 12 VAL B N 1
ATOM 1288 C CA . VAL B 1 12 ? 7.965 -2.367 -36.781 1 35.41 12 VAL B CA 1
ATOM 1289 C C . VAL B 1 12 ? 7.613 -3.338 -35.656 1 35.41 12 VAL B C 1
ATOM 1291 O O . VAL B 1 12 ? 6.734 -4.188 -35.812 1 35.41 12 VAL B O 1
ATOM 1294 N N . PHE B 1 13 ? 8.609 -3.854 -34.906 1 33.19 13 PHE B N 1
ATOM 1295 C CA . PHE B 1 13 ? 8.375 -4.453 -33.594 1 33.19 13 PHE B CA 1
ATOM 1296 C C . PHE B 1 13 ? 7.273 -3.713 -32.844 1 33.19 13 PHE B C 1
ATOM 1298 O O . PHE B 1 13 ? 7.438 -2.547 -32.5 1 33.19 13 PHE B O 1
ATOM 1305 N N . GLN B 1 14 ? 6.023 -3.951 -33.219 1 28.89 14 GLN B N 1
ATOM 1306 C CA . GLN B 1 14 ? 4.891 -3.594 -32.375 1 28.89 14 GLN B CA 1
ATOM 1307 C C . GLN B 1 14 ? 5.141 -3.992 -30.938 1 28.89 14 GLN B C 1
ATOM 1309 O O . GLN B 1 14 ? 5.176 -5.18 -30.609 1 28.89 14 GLN B O 1
ATOM 1314 N N . LEU B 1 15 ? 6.164 -3.414 -30.266 1 31.56 15 LEU B N 1
ATOM 1315 C CA . LEU B 1 15 ? 6.129 -3.447 -28.812 1 31.56 15 LEU B CA 1
ATOM 1316 C C . LEU B 1 15 ? 4.707 -3.25 -28.297 1 31.56 15 LEU B C 1
ATOM 1318 O O . LEU B 1 15 ? 4.168 -2.143 -28.359 1 31.56 15 LEU B O 1
ATOM 1322 N N . GLN B 1 16 ? 3.809 -4.184 -28.641 1 32.44 16 GLN B N 1
ATOM 1323 C CA . GLN B 1 16 ? 2.586 -4.234 -27.844 1 32.44 16 GLN B CA 1
ATOM 1324 C C . GLN B 1 16 ? 2.885 -4.047 -26.359 1 32.44 16 GLN B C 1
ATOM 1326 O O . GLN B 1 16 ? 3.424 -4.945 -25.703 1 32.44 16 GLN B O 1
ATOM 1331 N N . ARG B 1 17 ? 3.482 -2.957 -25.922 1 35.19 17 ARG B N 1
ATOM 1332 C CA . ARG B 1 17 ? 3.451 -2.5 -24.531 1 35.19 17 ARG B CA 1
ATOM 1333 C C . ARG B 1 17 ? 2.107 -2.814 -23.891 1 35.19 17 ARG B C 1
ATOM 1335 O O . ARG B 1 17 ? 1.114 -2.129 -24.141 1 35.19 17 ARG B O 1
ATOM 1342 N N . GLY B 1 18 ? 1.662 -4.051 -23.891 1 32.69 18 GLY B N 1
ATOM 1343 C CA . GLY B 1 18 ? 0.557 -4.402 -23.016 1 32.69 18 GLY B CA 1
ATOM 1344 C C . GLY B 1 18 ? 0.507 -3.561 -21.75 1 32.69 18 GLY B C 1
ATOM 1345 O O . GLY B 1 18 ? 1.495 -3.473 -21.016 1 32.69 18 GLY B O 1
ATOM 1346 N N . LEU B 1 19 ? -0.113 -2.406 -21.875 1 36.62 19 LEU B N 1
ATOM 1347 C CA . LEU B 1 19 ? -0.583 -1.756 -20.656 1 36.62 19 LEU B CA 1
ATOM 1348 C C . LEU B 1 19 ? -0.759 -2.771 -19.531 1 36.62 19 LEU B C 1
ATOM 1350 O O . LEU B 1 19 ? -1.545 -3.713 -19.656 1 36.62 19 LEU B O 1
ATOM 1354 N N . LEU B 1 20 ? 0.315 -3.041 -18.906 1 41.59 20 LEU B N 1
ATOM 1355 C CA . LEU B 1 20 ? 0.356 -3.828 -17.688 1 41.59 20 LEU B CA 1
ATOM 1356 C C . LEU B 1 20 ? -0.895 -3.592 -16.844 1 41.59 20 LEU B C 1
ATOM 1358 O O . LEU B 1 20 ? -0.841 -2.902 -15.82 1 41.59 20 LEU B O 1
ATOM 1362 N N . ARG B 1 21 ? -1.953 -3.084 -17.438 1 40.47 21 ARG B N 1
ATOM 1363 C CA . ARG B 1 21 ? -3.17 -3.055 -16.625 1 40.47 21 ARG B CA 1
ATOM 1364 C C . ARG B 1 21 ? -3.461 -4.426 -16.031 1 40.47 21 ARG B C 1
ATOM 1366 O O . ARG B 1 21 ? -3.609 -5.41 -16.75 1 40.47 21 ARG B O 1
ATOM 1373 N N . CYS B 1 22 ? -2.834 -4.754 -14.945 1 43.53 22 CYS B N 1
ATOM 1374 C CA . CYS B 1 22 ? -3.619 -5.801 -14.305 1 43.53 22 CYS B CA 1
ATOM 1375 C C . CYS B 1 22 ? -5.105 -5.621 -14.586 1 43.53 22 CYS B C 1
ATOM 1377 O O . CYS B 1 22 ? -5.766 -4.785 -13.969 1 43.53 22 CYS B O 1
ATOM 1379 N N . GLU B 1 23 ? -5.418 -5.492 -15.953 1 41.47 23 GLU B N 1
ATOM 1380 C CA . GLU B 1 23 ? -6.809 -5.434 -16.391 1 41.47 23 GLU B CA 1
ATOM 1381 C C . GLU B 1 23 ? -7.742 -6.066 -15.359 1 41.47 23 GLU B C 1
ATOM 1383 O O . GLU B 1 23 ? -8.859 -5.59 -15.148 1 41.47 23 GLU B O 1
ATOM 1388 N N . GLY B 1 24 ? -7.523 -7.324 -15.055 1 44.31 24 GLY B N 1
ATOM 1389 C CA . GLY B 1 24 ? -8.57 -8.133 -14.453 1 44.31 24 GLY B CA 1
ATOM 1390 C C . GLY B 1 24 ? -8.797 -7.836 -12.984 1 44.31 24 GLY B C 1
ATOM 1391 O O . GLY B 1 24 ? -9.141 -8.727 -12.211 1 44.31 24 GLY B O 1
ATOM 1392 N N . MET B 1 25 ? -8.211 -6.793 -12.508 1 48.88 25 MET B N 1
ATOM 1393 C CA . MET B 1 25 ? -8.719 -6.703 -11.141 1 48.88 25 MET B CA 1
ATOM 1394 C C . MET B 1 25 ? -10.242 -6.715 -11.117 1 48.88 25 MET B C 1
ATOM 1396 O O . MET B 1 25 ? -10.875 -5.66 -11.031 1 48.88 25 MET B O 1
ATOM 1400 N N . THR B 1 26 ? -10.812 -7.422 -12.07 1 46.41 26 THR B N 1
ATOM 1401 C CA . THR B 1 26 ? -12.258 -7.562 -11.914 1 46.41 26 THR B CA 1
ATOM 1402 C C . THR B 1 26 ? -12.609 -7.957 -10.484 1 46.41 26 THR B C 1
ATOM 1404 O O . THR B 1 26 ? -12.016 -8.883 -9.922 1 46.41 26 THR B O 1
ATOM 1407 N N . GLU B 1 27 ? -13.07 -6.926 -9.781 1 53.81 27 GLU B N 1
ATOM 1408 C CA . GLU B 1 27 ? -13.703 -7.211 -8.5 1 53.81 27 GLU B CA 1
ATOM 1409 C C . GLU B 1 27 ? -14.57 -8.469 -8.578 1 53.81 27 GLU B C 1
ATOM 1411 O O . GLU B 1 27 ? -15.773 -8.383 -8.82 1 53.81 27 GLU B O 1
ATOM 1416 N N . GLN B 1 28 ? -14.109 -9.422 -9.344 1 50.97 28 GLN B N 1
ATOM 1417 C CA . GLN B 1 28 ? -14.891 -10.617 -9.031 1 50.97 28 GLN B CA 1
ATOM 1418 C C . GLN B 1 28 ? -14.891 -10.906 -7.535 1 50.97 28 GLN B C 1
ATOM 1420 O O . GLN B 1 28 ? -13.828 -11.008 -6.922 1 50.97 28 GLN B O 1
ATOM 1425 N N . ALA B 1 29 ? -15.984 -10.492 -6.965 1 51.88 29 ALA B N 1
ATOM 1426 C CA . ALA B 1 29 ? -16.188 -10.812 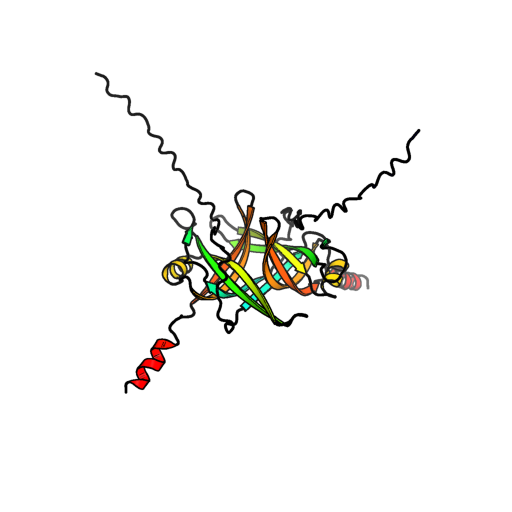-5.555 1 51.88 29 ALA B CA 1
ATOM 1427 C C . ALA B 1 29 ? -15.609 -12.18 -5.215 1 51.88 29 ALA B C 1
ATOM 1429 O O . ALA B 1 29 ? -16.156 -13.211 -5.629 1 51.88 29 ALA B O 1
ATOM 1430 N N . ALA B 1 30 ? -14.266 -12.211 -5.082 1 56.25 30 ALA B N 1
ATOM 1431 C CA . ALA B 1 30 ? -13.781 -13.469 -4.527 1 56.25 30 ALA B CA 1
ATOM 1432 C C . ALA B 1 30 ? -14.688 -13.953 -3.398 1 56.25 30 ALA B C 1
ATOM 1434 O O . ALA B 1 30 ? -15.016 -13.195 -2.49 1 56.25 30 ALA B O 1
ATOM 1435 N N . ASN B 1 31 ? -15.742 -14.766 -3.721 1 59.97 31 ASN B N 1
ATOM 1436 C CA . ASN B 1 31 ? -16.484 -15.398 -2.633 1 59.97 31 ASN B CA 1
ATOM 1437 C C . ASN B 1 31 ? -15.539 -15.984 -1.583 1 59.97 31 ASN B C 1
ATOM 1439 O O . ASN B 1 31 ? -15.188 -17.156 -1.646 1 59.97 31 ASN B O 1
ATOM 1443 N N . LEU B 1 32 ? -14.789 -15.094 -0.923 1 64.12 32 LEU B N 1
ATOM 1444 C CA . LEU B 1 32 ? -13.961 -15.555 0.188 1 64.12 32 LEU B CA 1
ATOM 1445 C C . LEU B 1 32 ? -14.812 -16.203 1.271 1 64.12 32 LEU B C 1
ATOM 1447 O O . LEU B 1 32 ? -15.859 -15.664 1.647 1 64.12 32 LEU B O 1
ATOM 1451 N N . PRO B 1 33 ? -14.453 -17.438 1.479 1 62.88 33 PRO B N 1
ATOM 1452 C CA . PRO B 1 33 ? -15.258 -18.031 2.551 1 62.88 33 PRO B CA 1
ATOM 1453 C C . PRO B 1 33 ? -15.312 -17.156 3.801 1 62.88 33 PRO B C 1
ATOM 1455 O O . PRO B 1 33 ? -14.336 -16.484 4.129 1 62.88 33 PRO B O 1
ATOM 1458 N N . MET B 1 34 ? -16.516 -16.812 4.363 1 61.94 34 MET B N 1
ATOM 1459 C CA . MET B 1 34 ? -16.812 -15.953 5.496 1 61.94 34 MET B CA 1
ATOM 1460 C C . MET B 1 34 ? -15.859 -16.203 6.656 1 61.94 34 MET B C 1
ATOM 1462 O O . MET B 1 34 ? -15.57 -15.297 7.438 1 61.94 34 MET B O 1
ATOM 1466 N N . ARG B 1 35 ? -15.18 -17.328 6.516 1 71.38 35 ARG B N 1
ATOM 1467 C CA . ARG B 1 35 ? -14.438 -17.688 7.723 1 71.38 35 ARG B CA 1
ATOM 1468 C C . ARG B 1 35 ? -12.938 -17.469 7.523 1 71.38 35 ARG B C 1
ATOM 1470 O O . ARG B 1 35 ? -12.156 -17.609 8.461 1 71.38 35 ARG B O 1
ATOM 1477 N N . GLU B 1 36 ? -12.586 -16.859 6.359 1 85.31 36 GLU B N 1
ATOM 1478 C CA . GLU B 1 36 ? -11.133 -16.781 6.172 1 85.31 36 GLU B CA 1
ATOM 1479 C C . GLU B 1 36 ? -10.586 -15.453 6.652 1 85.31 36 GLU B C 1
ATOM 1481 O O . GLU B 1 36 ? -11.086 -14.391 6.273 1 85.31 36 GLU B O 1
ATOM 1486 N N . LYS B 1 37 ? -9.57 -15.539 7.523 1 91.5 37 LYS B N 1
ATOM 1487 C CA . LYS B 1 37 ? -8.938 -14.336 8.047 1 91.5 37 LYS B CA 1
ATOM 1488 C C . LYS B 1 37 ? -7.844 -13.836 7.102 1 91.5 37 LYS B C 1
ATOM 1490 O O . LYS B 1 37 ? -7.168 -14.633 6.449 1 91.5 37 LYS B O 1
ATOM 1495 N N . SER B 1 38 ? -7.754 -12.508 6.938 1 96.75 38 SER B N 1
ATOM 1496 C CA . SER B 1 38 ? -6.723 -11.883 6.117 1 96.75 38 SER B CA 1
ATOM 1497 C C . SER B 1 38 ? -5.859 -10.938 6.945 1 96.75 38 SER B C 1
ATOM 1499 O O . SER B 1 38 ? -6.18 -10.648 8.102 1 96.75 38 SER B O 1
ATOM 1501 N N . VAL B 1 39 ? -4.648 -10.656 6.398 1 98 39 VAL B N 1
ATOM 1502 C CA . VAL B 1 39 ? -3.752 -9.656 6.965 1 98 39 VAL B CA 1
ATOM 1503 C C . VAL B 1 39 ? -3.5 -8.547 5.941 1 98 39 VAL B C 1
ATOM 1505 O O . VAL B 1 39 ? -3.266 -8.828 4.762 1 98 39 VAL B O 1
ATOM 1508 N N . ASN B 1 40 ? -3.676 -7.383 6.309 1 98.81 40 ASN B N 1
ATOM 1509 C CA . ASN B 1 40 ? -3.389 -6.152 5.582 1 98.81 40 ASN B CA 1
ATOM 1510 C C . ASN B 1 40 ? -2.781 -5.09 6.492 1 98.81 40 ASN B C 1
ATOM 1512 O O . ASN B 1 40 ? -3.504 -4.363 7.172 1 98.81 40 ASN B O 1
ATOM 1516 N N . GLN B 1 41 ? -1.46 -5.031 6.496 1 98.88 41 GLN B N 1
ATOM 1517 C CA . GLN B 1 41 ? -0.773 -4.145 7.43 1 98.88 41 GLN B CA 1
ATOM 1518 C C . GLN B 1 41 ? 0.343 -3.371 6.73 1 98.88 41 GLN B C 1
ATOM 1520 O O . GLN B 1 41 ? 1.135 -3.951 5.984 1 98.88 41 GLN B O 1
ATOM 1525 N N . VAL B 1 42 ? 0.331 -2.088 6.977 1 98.94 42 VAL B N 1
ATOM 1526 C CA . VAL B 1 42 ? 1.329 -1.186 6.414 1 98.94 42 VAL B CA 1
ATOM 1527 C C . VAL B 1 42 ? 2.023 -0.416 7.535 1 98.94 42 VAL B C 1
ATOM 1529 O O . VAL B 1 42 ? 1.375 0.028 8.484 1 98.94 42 VAL B O 1
ATOM 1532 N N . THR B 1 43 ? 3.326 -0.263 7.477 1 98.94 43 THR B N 1
ATOM 1533 C CA . THR B 1 43 ? 4.133 0.62 8.312 1 98.94 43 THR B CA 1
ATOM 1534 C C . THR B 1 43 ? 4.965 1.567 7.457 1 98.94 43 THR B C 1
ATOM 1536 O O . THR B 1 43 ? 5.715 1.125 6.582 1 98.94 43 THR B O 1
ATOM 1539 N N . LEU B 1 44 ? 4.785 2.863 7.73 1 98.81 44 LEU B N 1
ATOM 1540 C CA . LEU B 1 44 ? 5.535 3.871 6.984 1 98.81 44 LEU B CA 1
ATOM 1541 C C . LEU B 1 44 ? 6.223 4.848 7.938 1 98.81 44 LEU B C 1
ATOM 1543 O O . LEU B 1 44 ? 5.672 5.188 8.984 1 98.81 44 LEU B O 1
ATOM 1547 N N . LEU B 1 45 ? 7.371 5.238 7.582 1 98.38 45 LEU B N 1
ATOM 1548 C CA . LEU B 1 45 ? 8.094 6.391 8.117 1 98.38 45 LEU B CA 1
ATOM 1549 C C . LEU B 1 45 ? 8.625 7.266 6.988 1 98.38 45 LEU B C 1
ATOM 1551 O O . LEU B 1 45 ? 9.352 6.789 6.113 1 98.38 45 LEU B O 1
ATOM 1555 N N . GLY B 1 46 ? 8.188 8.422 6.934 1 97.19 46 GLY B N 1
ATOM 1556 C CA . GLY B 1 46 ? 8.586 9.297 5.84 1 97.19 46 GLY B CA 1
ATOM 1557 C C . GLY B 1 46 ? 8.297 10.758 6.105 1 97.19 46 GLY B C 1
ATOM 1558 O O . GLY B 1 46 ? 8.102 11.164 7.258 1 97.19 46 GLY B O 1
ATOM 1559 N N . ARG B 1 47 ? 8.414 11.562 5.023 1 95.56 47 ARG B N 1
ATOM 1560 C CA . ARG B 1 47 ? 8.258 13.008 5.125 1 95.56 47 ARG B CA 1
ATOM 1561 C C . ARG B 1 47 ? 7.012 13.477 4.387 1 95.56 47 ARG B C 1
ATOM 1563 O O . ARG B 1 47 ? 6.785 13.102 3.234 1 95.56 47 ARG B O 1
ATOM 1570 N N . VAL B 1 48 ? 6.348 14.328 5.07 1 96.38 48 VAL B N 1
ATOM 1571 C CA . VAL B 1 48 ? 5.105 14.859 4.516 1 96.38 48 VAL B CA 1
ATOM 1572 C C . VAL B 1 48 ? 5.422 15.82 3.369 1 96.38 48 VAL B C 1
ATOM 1574 O O . VAL B 1 48 ? 6.293 16.688 3.494 1 96.38 48 VAL B O 1
ATOM 1577 N N . GLY B 1 49 ? 4.699 15.719 2.283 1 95.81 49 GLY B N 1
ATOM 1578 C CA . GLY B 1 49 ? 5.004 16.469 1.08 1 95.81 49 GLY B CA 1
ATOM 1579 C C . GLY B 1 49 ? 4.117 17.688 0.903 1 95.81 49 GLY B C 1
ATOM 1580 O O . GLY B 1 49 ? 4.457 18.609 0.146 1 95.81 49 GLY B O 1
ATOM 1581 N N . GLN B 1 50 ? 3.002 17.609 1.534 1 95.69 50 GLN B N 1
ATOM 1582 C CA . GLN B 1 50 ? 2.055 18.719 1.498 1 95.69 50 GLN B CA 1
ATOM 1583 C C . GLN B 1 50 ? 1.208 18.766 2.766 1 95.69 50 GLN B C 1
ATOM 1585 O O . GLN B 1 50 ? 1.021 17.75 3.428 1 95.69 50 GLN B O 1
ATOM 1590 N N . ASP B 1 51 ? 0.715 19.969 2.992 1 96.38 51 ASP B N 1
ATOM 1591 C CA . ASP B 1 51 ? -0.142 20.109 4.168 1 96.38 51 ASP B CA 1
ATOM 1592 C C . ASP B 1 51 ? -1.397 19.25 4.035 1 96.38 51 ASP B C 1
ATOM 1594 O O . ASP B 1 51 ? -2 19.188 2.961 1 96.38 51 ASP B O 1
ATOM 1598 N N . PRO B 1 52 ? -1.833 18.656 5.168 1 97.31 52 PRO B N 1
ATOM 1599 C CA . PRO B 1 52 ? -3.061 17.859 5.129 1 97.31 52 PRO B CA 1
ATOM 1600 C C . PRO B 1 52 ? -4.289 18.688 4.762 1 97.31 52 PRO B C 1
ATOM 1602 O O . PRO B 1 52 ? -4.371 19.859 5.105 1 97.31 52 PRO B O 1
ATOM 1605 N N . GLN B 1 53 ? -5.195 18 4.121 1 96.5 53 GLN B N 1
ATOM 1606 C CA . GLN B 1 53 ? -6.453 18.609 3.709 1 96.5 53 GLN B CA 1
ATOM 1607 C C . GLN B 1 53 ? -7.648 17.781 4.184 1 96.5 53 GLN B C 1
ATOM 1609 O O . GLN B 1 53 ? -7.617 16.562 4.133 1 96.5 53 GLN B O 1
ATOM 1614 N N . LEU B 1 54 ? -8.609 18.484 4.652 1 93.69 54 LEU B N 1
ATOM 1615 C CA . LEU B 1 54 ? -9.867 17.828 4.984 1 93.69 54 LEU B CA 1
ATOM 1616 C C . LEU B 1 54 ? -10.75 17.688 3.752 1 93.69 54 LEU B C 1
ATOM 1618 O O . LEU B 1 54 ? -10.969 18.656 3.023 1 93.69 54 LEU B O 1
ATOM 1622 N N . ARG B 1 55 ? -11.078 16.484 3.443 1 91.38 55 ARG B N 1
ATOM 1623 C CA . ARG B 1 55 ? -11.961 16.203 2.316 1 91.38 55 ARG B CA 1
ATOM 1624 C C . ARG B 1 55 ? -13.266 15.57 2.789 1 91.38 55 ARG B C 1
ATOM 1626 O O . ARG B 1 55 ? -13.312 14.953 3.855 1 91.38 55 ARG B O 1
ATOM 1633 N N . GLY B 1 56 ? -14.258 15.562 1.782 1 78.75 56 GLY B N 1
ATOM 1634 C CA . GLY B 1 56 ? -15.547 14.953 2.072 1 78.75 56 GLY B CA 1
ATOM 1635 C C . GLY B 1 56 ? -16.531 15.93 2.684 1 78.75 56 GLY B C 1
ATOM 1636 O O . GLY B 1 56 ? -16.203 17.078 2.959 1 78.75 56 GLY B O 1
ATOM 1637 N N . GLY B 1 57 ? -17.875 15.797 2.523 1 62.91 57 GLY B N 1
ATOM 1638 C CA . GLY B 1 57 ? -18.922 16.656 3.055 1 62.91 57 GLY B CA 1
ATOM 1639 C C . GLY B 1 57 ? -18.875 16.797 4.566 1 62.91 57 GLY B C 1
ATOM 1640 O O . GLY B 1 57 ? -17.953 16.266 5.211 1 62.91 57 GLY B O 1
ATOM 1641 N N . LEU B 1 58 ? -19.719 17.719 5.047 1 57.88 58 LEU B N 1
ATOM 1642 C CA . LEU B 1 58 ? -19.922 18.031 6.461 1 57.88 58 LEU B CA 1
ATOM 1643 C C . LEU B 1 58 ? -20.359 16.781 7.23 1 57.88 58 LEU B C 1
ATOM 1645 O O . LEU B 1 58 ? -21.078 15.938 6.695 1 57.88 58 LEU B O 1
ATOM 1649 N N . GLY B 1 59 ? -19.656 16.406 8.445 1 56.19 59 GLY B N 1
ATOM 1650 C CA . GLY B 1 59 ? -20.078 15.375 9.391 1 56.19 59 GLY B CA 1
ATOM 1651 C C . GLY B 1 59 ? -19.094 14.227 9.508 1 56.19 59 GLY B C 1
ATOM 1652 O O . GLY B 1 59 ? -17.875 14.43 9.375 1 56.19 59 GLY B O 1
ATOM 1653 N N . ASN B 1 60 ? -19.531 12.961 9.938 1 62.72 60 ASN B N 1
ATOM 1654 C CA . ASN B 1 60 ? -18.781 11.766 10.32 1 62.72 60 ASN B CA 1
ATOM 1655 C C . ASN B 1 60 ? -18.156 11.086 9.109 1 62.72 60 ASN B C 1
ATOM 1657 O O . ASN B 1 60 ? -17.422 10.109 9.258 1 62.72 60 ASN B O 1
ATOM 1661 N N . ARG B 1 61 ? -18.266 11.766 7.91 1 80.88 61 ARG B N 1
ATOM 1662 C CA . ARG B 1 61 ? -17.766 11.07 6.734 1 80.88 61 ARG B CA 1
ATOM 1663 C C . ARG B 1 61 ? -16.562 11.797 6.137 1 80.88 61 ARG B C 1
ATOM 1665 O O . ARG B 1 61 ? -16.172 11.539 4.996 1 80.88 61 ARG B O 1
ATOM 1672 N N . SER B 1 62 ? -16.016 12.688 6.926 1 91.19 62 SER B N 1
ATOM 1673 C CA . SER B 1 62 ? -14.859 13.438 6.422 1 91.19 62 SER B CA 1
ATOM 1674 C C . SER B 1 62 ? -13.578 12.625 6.551 1 91.19 62 SER B C 1
ATOM 1676 O O . SER B 1 62 ? -13.516 11.672 7.328 1 91.19 62 SER B O 1
ATOM 1678 N N . VAL B 1 63 ? -12.602 13.016 5.766 1 94.88 63 VAL B N 1
ATOM 1679 C CA . VAL B 1 63 ? -11.305 12.344 5.75 1 94.88 63 VAL B CA 1
ATOM 1680 C C . VAL B 1 63 ? -10.188 13.383 5.621 1 94.88 63 VAL B C 1
ATOM 1682 O O . VAL B 1 63 ? -10.312 14.344 4.859 1 94.88 63 VAL B O 1
ATOM 1685 N N . THR B 1 64 ? -9.203 13.297 6.449 1 97 64 THR B N 1
ATOM 1686 C CA . THR B 1 64 ? -7.992 14.078 6.25 1 97 64 THR B CA 1
ATOM 1687 C C .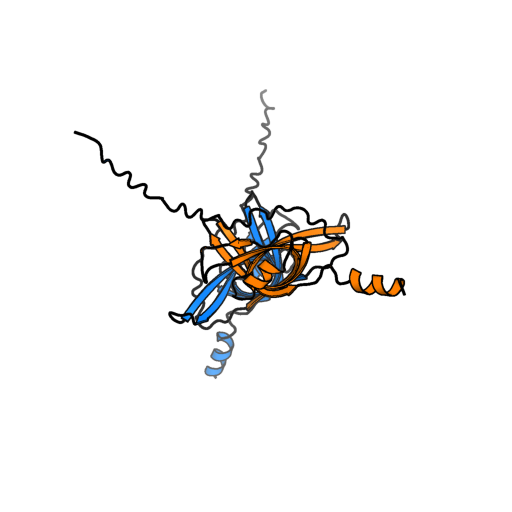 THR B 1 64 ? -7.012 13.336 5.344 1 97 64 THR B C 1
ATOM 1689 O O . THR B 1 64 ? -6.719 12.156 5.57 1 97 64 THR B O 1
ATOM 1692 N N . VAL B 1 65 ? -6.559 14.023 4.32 1 97.56 65 VAL B N 1
ATOM 1693 C CA . VAL B 1 65 ? -5.652 13.383 3.371 1 97.56 65 VAL B CA 1
ATOM 1694 C C . VAL B 1 65 ? -4.359 14.195 3.268 1 97.56 65 VAL B C 1
ATOM 1696 O O . VAL B 1 65 ? -4.387 15.43 3.287 1 97.56 65 VAL B O 1
ATOM 1699 N N . PHE B 1 66 ? -3.221 13.484 3.09 1 97.69 66 PHE B N 1
ATOM 1700 C CA . PHE B 1 66 ? -1.935 14.094 2.777 1 97.69 66 PHE B CA 1
ATOM 1701 C C . PHE B 1 66 ? -1.005 13.086 2.107 1 97.69 66 PHE B C 1
ATOM 1703 O O . PHE B 1 66 ? -1.313 11.898 2.043 1 97.69 66 PHE B O 1
ATOM 1710 N N . SER B 1 67 ? 0.071 13.617 1.593 1 97.75 67 SER B N 1
ATOM 1711 C CA . SER B 1 67 ? 1.069 12.758 0.964 1 97.75 67 SER B CA 1
ATOM 1712 C C . SER B 1 67 ? 2.334 12.664 1.812 1 97.75 67 SER B C 1
ATOM 1714 O O . SER B 1 67 ? 2.674 13.609 2.529 1 97.75 67 SER B O 1
ATOM 1716 N N . MET B 1 68 ? 2.916 11.578 1.688 1 96.75 68 MET B N 1
ATOM 1717 C CA . MET B 1 68 ? 4.172 11.328 2.391 1 96.75 68 MET B CA 1
ATOM 1718 C C . MET B 1 68 ? 5.172 10.617 1.485 1 96.75 68 MET B C 1
ATOM 1720 O O . MET B 1 68 ? 4.805 9.688 0.757 1 96.75 68 MET B O 1
ATOM 1724 N N . ALA B 1 69 ? 6.414 11.102 1.597 1 96.88 69 ALA B N 1
ATOM 1725 C CA . ALA B 1 69 ? 7.473 10.5 0.788 1 96.88 69 ALA B CA 1
ATOM 1726 C C . ALA B 1 69 ? 8.281 9.492 1.602 1 96.88 69 ALA B C 1
ATOM 1728 O O . ALA B 1 69 ? 8.594 9.742 2.77 1 96.88 69 ALA B O 1
ATOM 1729 N N . THR B 1 70 ? 8.602 8.359 1.065 1 97.12 70 THR B N 1
ATOM 1730 C CA . THR B 1 70 ? 9.633 7.434 1.527 1 97.12 70 THR B CA 1
ATOM 1731 C C . THR B 1 70 ? 10.703 7.238 0.457 1 97.12 70 THR B C 1
ATOM 1733 O O . THR B 1 70 ? 10.43 7.398 -0.735 1 97.12 70 THR B O 1
ATOM 1736 N N . ASN B 1 71 ? 11.875 6.926 0.983 1 94.75 71 ASN B N 1
ATOM 1737 C CA . ASN B 1 71 ? 12.992 6.754 0.054 1 94.75 71 ASN B CA 1
ATOM 1738 C C . ASN B 1 71 ? 13.711 5.43 0.283 1 94.75 71 ASN B C 1
ATOM 1740 O O . ASN B 1 71 ? 13.727 4.91 1.401 1 94.75 71 ASN B O 1
ATOM 1744 N N . GLU B 1 72 ? 14.156 4.93 -0.782 1 92.5 72 GLU B N 1
ATOM 1745 C CA . GLU B 1 72 ? 15.031 3.76 -0.779 1 92.5 72 GLU B CA 1
ATOM 1746 C C . GLU B 1 72 ? 16.312 4.027 -1.559 1 92.5 72 GLU B C 1
ATOM 1748 O O . GLU B 1 72 ? 16.281 4.66 -2.615 1 92.5 72 GLU B O 1
ATOM 1753 N N . ARG B 1 73 ? 17.391 3.592 -0.897 1 90.81 73 ARG B N 1
ATOM 1754 C CA . ARG B 1 73 ? 18.688 3.73 -1.539 1 90.81 73 ARG B CA 1
ATOM 1755 C C . ARG B 1 73 ? 19.375 2.375 -1.694 1 90.81 73 ARG B C 1
ATOM 1757 O O . ARG B 1 73 ? 19.25 1.513 -0.821 1 90.81 73 ARG B O 1
ATOM 1764 N N . TRP B 1 74 ? 19.922 2.211 -2.904 1 88 74 TRP B N 1
ATOM 1765 C CA . TRP B 1 74 ? 20.688 0.994 -3.141 1 88 74 TRP B CA 1
ATOM 1766 C C . TRP B 1 74 ? 21.812 1.25 -4.129 1 88 74 TRP B C 1
ATOM 1768 O O . TRP B 1 74 ? 21.891 2.326 -4.727 1 88 74 TRP B O 1
ATOM 1778 N N . THR B 1 75 ? 22.766 0.373 -4.121 1 91.38 75 THR B N 1
ATOM 1779 C CA . THR B 1 75 ? 23.875 0.473 -5.062 1 91.38 75 THR B CA 1
ATOM 1780 C C . THR B 1 75 ? 23.594 -0.353 -6.316 1 91.38 75 THR B C 1
ATOM 1782 O O . THR B 1 75 ? 23.531 -1.582 -6.254 1 91.38 75 THR B O 1
ATOM 1785 N N . GLY B 1 76 ? 23.375 0.346 -7.422 1 85.88 76 GLY B N 1
ATOM 1786 C CA . GLY B 1 76 ? 23.203 -0.332 -8.695 1 85.88 76 GLY B CA 1
ATOM 1787 C C . GLY B 1 76 ? 24.5 -0.516 -9.461 1 85.88 76 GLY B C 1
ATOM 1788 O O . GLY B 1 76 ? 25.578 -0.287 -8.93 1 85.88 76 GLY B O 1
ATOM 1789 N N . GLU B 1 77 ? 24.344 -1.061 -10.688 1 86.44 77 GLU B N 1
ATOM 1790 C CA . GLU B 1 77 ? 25.5 -1.3 -11.547 1 86.44 77 GLU B CA 1
ATOM 1791 C C . GLU B 1 77 ? 26.266 -0.005 -11.828 1 86.44 77 GLU B C 1
ATOM 1793 O O . GLU B 1 77 ? 27.484 0.001 -11.898 1 86.44 77 GLU B O 1
ATOM 1798 N N . GLU B 1 78 ? 25.594 1.071 -12 1 89.75 78 GLU B N 1
ATOM 1799 C CA . GLU B 1 78 ? 26.188 2.346 -12.398 1 89.75 78 GLU B CA 1
ATOM 1800 C C . GLU B 1 78 ? 26.469 3.227 -11.18 1 89.75 78 GLU B C 1
ATOM 1802 O O . GLU B 1 78 ? 26.828 4.395 -11.328 1 89.75 78 GLU B O 1
ATOM 1807 N N . GLY B 1 79 ? 26.219 2.691 -10.031 1 90.38 79 GLY B N 1
ATOM 1808 C CA . GLY B 1 79 ? 26.469 3.467 -8.836 1 90.38 79 GLY B CA 1
ATOM 1809 C C . GLY B 1 79 ? 25.266 3.572 -7.914 1 90.38 79 GLY B C 1
ATOM 1810 O O . GLY B 1 79 ? 24.312 2.799 -8.039 1 90.38 79 GLY B O 1
ATOM 1811 N N . PRO B 1 80 ? 25.453 4.527 -6.949 1 89.06 80 PRO B N 1
ATOM 1812 C CA . PRO B 1 80 ? 24.344 4.707 -6.016 1 89.06 80 PRO B CA 1
ATOM 1813 C C . PRO B 1 80 ? 23.047 5.148 -6.707 1 89.06 80 PRO B C 1
ATOM 1815 O O . PRO B 1 80 ? 23.078 6 -7.602 1 89.06 80 PRO B O 1
ATOM 1818 N N . MET B 1 81 ? 21.938 4.418 -6.297 1 90.19 81 MET B N 1
ATOM 1819 C CA . MET B 1 81 ? 20.609 4.723 -6.828 1 90.19 81 MET B CA 1
ATOM 1820 C C . MET B 1 81 ? 19.625 5.047 -5.707 1 90.19 81 MET B C 1
ATOM 1822 O O . MET B 1 81 ? 19.812 4.605 -4.57 1 90.19 81 MET B O 1
ATOM 1826 N N . GLU B 1 82 ? 18.703 5.969 -6.043 1 90.44 82 GLU B N 1
ATOM 1827 C CA . GLU B 1 82 ? 17.672 6.328 -5.082 1 90.44 82 GLU B CA 1
ATOM 1828 C C . GLU B 1 82 ? 16.297 6.379 -5.75 1 90.44 82 GLU B C 1
ATOM 1830 O O . GLU B 1 82 ? 16.172 6.781 -6.91 1 90.44 82 GLU B O 1
ATOM 1835 N N . LYS B 1 83 ? 15.32 5.926 -4.98 1 92.25 83 LYS B N 1
ATOM 1836 C CA . LYS B 1 83 ? 13.938 6.016 -5.441 1 92.25 83 LYS B CA 1
ATOM 1837 C C . LYS B 1 83 ? 13.031 6.594 -4.355 1 92.25 83 LYS B C 1
ATOM 1839 O O . LYS B 1 83 ? 13.094 6.168 -3.199 1 92.25 83 LYS B O 1
ATOM 1844 N N . THR B 1 84 ? 12.297 7.562 -4.746 1 94.31 84 THR B N 1
ATOM 1845 C CA . THR B 1 84 ? 11.273 8.125 -3.865 1 94.31 84 THR B CA 1
ATOM 1846 C C . THR B 1 84 ? 9.898 7.555 -4.199 1 94.31 84 THR B C 1
ATOM 1848 O O . THR B 1 84 ? 9.539 7.441 -5.371 1 94.31 84 THR B O 1
ATOM 1851 N N . THR B 1 85 ? 9.211 7.102 -3.205 1 96.56 85 THR B N 1
ATOM 1852 C CA . THR B 1 85 ? 7.828 6.672 -3.361 1 96.56 85 THR B CA 1
ATOM 1853 C C . THR B 1 85 ? 6.887 7.586 -2.584 1 96.56 85 THR B C 1
ATOM 1855 O O . THR B 1 85 ? 7.105 7.852 -1.401 1 96.56 85 THR B O 1
ATOM 1858 N N . TRP B 1 86 ? 5.859 8.047 -3.295 1 96.69 86 TRP B N 1
ATOM 1859 C CA . TRP B 1 86 ? 4.852 8.891 -2.664 1 96.69 86 TRP B CA 1
ATOM 1860 C C . TRP B 1 86 ? 3.637 8.07 -2.248 1 96.69 86 TRP B C 1
ATOM 1862 O O . TRP B 1 86 ? 3.109 7.289 -3.041 1 96.69 86 TRP B O 1
ATOM 1872 N N . HIS B 1 87 ? 3.248 8.234 -1.08 1 98.06 87 HIS B N 1
ATOM 1873 C CA . HIS B 1 87 ? 2.094 7.539 -0.522 1 98.06 87 HIS B CA 1
ATOM 1874 C C . HIS B 1 87 ? 0.946 8.508 -0.248 1 98.06 87 HIS B C 1
ATOM 1876 O O . HIS B 1 87 ? 1.148 9.562 0.356 1 98.06 87 HIS B O 1
ATOM 1882 N N . ARG B 1 88 ? -0.219 8.125 -0.708 1 97.31 88 ARG B N 1
ATOM 1883 C CA . ARG B 1 88 ? -1.426 8.828 -0.283 1 97.31 88 ARG B CA 1
ATOM 1884 C C . ARG B 1 88 ? -1.919 8.305 1.061 1 97.31 88 ARG B C 1
ATOM 1886 O O . ARG B 1 88 ? -2.223 7.113 1.196 1 97.31 88 ARG B O 1
ATOM 1893 N N . ILE B 1 89 ? -1.987 9.203 2.012 1 98.5 89 ILE B N 1
ATOM 1894 C CA . ILE B 1 89 ? -2.451 8.836 3.342 1 98.5 89 ILE B CA 1
ATOM 1895 C C . ILE B 1 89 ? -3.869 9.359 3.559 1 98.5 89 ILE B C 1
ATOM 1897 O O . ILE B 1 89 ? -4.164 10.516 3.256 1 98.5 89 ILE B O 1
ATOM 1901 N N . ALA B 1 90 ? -4.711 8.508 4.043 1 97.81 90 ALA B N 1
ATOM 1902 C CA . ALA B 1 90 ? -6.074 8.891 4.398 1 97.81 90 ALA B CA 1
ATOM 1903 C C . ALA B 1 90 ? -6.375 8.562 5.859 1 97.81 90 ALA B C 1
ATOM 1905 O O . ALA B 1 90 ? -6.133 7.441 6.312 1 97.81 90 ALA B O 1
ATOM 1906 N N . VAL B 1 91 ? -6.902 9.484 6.547 1 97.5 91 VAL B N 1
ATOM 1907 C CA . VAL B 1 91 ? -7.223 9.32 7.961 1 97.5 91 VAL B CA 1
ATOM 1908 C C . VAL B 1 91 ? -8.719 9.547 8.188 1 97.5 91 VAL B C 1
ATOM 1910 O O . VAL B 1 91 ? -9.211 10.664 8 1 97.5 91 VAL B O 1
ATOM 1913 N N . PHE B 1 92 ? -9.398 8.508 8.641 1 95.25 92 PHE B N 1
ATOM 1914 C CA . PHE B 1 92 ? -10.844 8.586 8.812 1 95.25 92 PHE B CA 1
ATOM 1915 C C . PHE B 1 92 ? -11.211 8.703 10.289 1 95.25 92 PHE B C 1
ATOM 1917 O O . PHE B 1 92 ? -12.25 9.273 10.633 1 95.25 92 PHE B O 1
ATOM 1924 N N . GLN B 1 93 ? -10.383 7.992 11.102 1 94.25 93 GLN B N 1
ATOM 1925 C CA . GLN B 1 93 ? -10.734 7.91 12.516 1 94.25 93 GLN B CA 1
ATOM 1926 C C . GLN B 1 93 ? -10.906 9.297 13.125 1 94.25 93 GLN B C 1
ATOM 1928 O O . GLN B 1 93 ? -9.984 10.117 13.094 1 94.25 93 GLN B O 1
ATOM 1933 N N . PRO B 1 94 ? -12.094 9.266 13.805 1 92.25 94 PRO B N 1
ATOM 1934 C CA . PRO B 1 94 ? -12.289 10.578 14.438 1 92.25 94 PRO B CA 1
ATOM 1935 C C . PRO B 1 94 ? -11.203 10.914 15.453 1 92.25 94 PRO B C 1
ATOM 1937 O O . PRO B 1 94 ? -10.703 10.023 16.141 1 92.25 94 PRO B O 1
ATOM 1940 N N . GLY B 1 95 ? -10.812 12.016 15.797 1 94.31 95 GLY B N 1
ATOM 1941 C CA . GLY B 1 95 ? -9.734 12.445 16.672 1 94.31 95 GLY B CA 1
ATOM 1942 C C . GLY B 1 95 ? -8.391 12.492 15.977 1 94.31 95 GLY B C 1
ATOM 1943 O O . GLY B 1 95 ? -7.684 13.5 16.031 1 94.31 95 GLY B O 1
ATOM 1944 N N . LEU B 1 96 ? -8.141 11.258 15.344 1 97 96 LEU B N 1
ATOM 1945 C CA . LEU B 1 96 ? -6.859 11.195 14.648 1 97 96 LEU B CA 1
ATOM 1946 C C . LEU B 1 96 ? -6.855 12.117 13.438 1 97 96 LEU B C 1
ATOM 1948 O O . LEU B 1 96 ? -5.844 12.766 13.148 1 97 96 LEU B O 1
ATOM 1952 N N . LYS B 1 97 ? -7.969 12.008 12.719 1 96 97 LYS B N 1
ATOM 1953 C CA . LYS B 1 97 ? -8.039 12.859 11.531 1 96 97 LYS B CA 1
ATOM 1954 C C . LYS B 1 97 ? -7.902 14.336 11.898 1 96 97 LYS B C 1
ATOM 1956 O O . LYS B 1 97 ? -7.254 15.102 11.188 1 96 97 LYS B O 1
ATOM 1961 N N . ASP B 1 98 ? -8.484 14.727 13.055 1 95 98 ASP B N 1
ATOM 1962 C CA . ASP B 1 98 ? -8.383 16.109 13.508 1 95 98 ASP B CA 1
ATOM 1963 C C . ASP B 1 98 ? -6.957 16.438 13.938 1 95 98 ASP B C 1
ATOM 1965 O O . ASP B 1 98 ? -6.453 17.531 13.641 1 95 98 ASP B O 1
ATOM 1969 N N . LEU B 1 99 ? -6.34 15.562 14.672 1 96.38 99 LEU B N 1
ATOM 1970 C CA . LEU B 1 99 ? -4.961 15.758 15.102 1 96.38 99 LEU B CA 1
ATOM 1971 C C . LEU B 1 99 ? -4.031 15.898 13.898 1 96.38 99 LEU B C 1
ATOM 1973 O O . LEU B 1 99 ? -3.146 16.75 13.883 1 96.38 99 LEU B O 1
ATOM 1977 N N . ALA B 1 100 ? -4.254 15.047 12.914 1 97.19 100 ALA B N 1
ATOM 1978 C CA . ALA B 1 100 ? -3.432 15.117 11.711 1 97.19 100 ALA B CA 1
ATOM 1979 C C . ALA B 1 100 ? -3.588 16.469 11.016 1 97.19 100 ALA B C 1
ATOM 1981 O O . ALA B 1 100 ? -2.6 17.078 10.586 1 97.19 100 ALA B O 1
ATOM 1982 N N . LEU B 1 101 ? -4.82 16.859 10.898 1 95.75 101 LEU B N 1
ATOM 1983 C CA . LEU B 1 101 ? -5.121 18.125 10.242 1 95.75 101 LEU B CA 1
ATOM 1984 C C . LEU B 1 101 ? -4.469 19.281 10.984 1 95.75 101 LEU B C 1
ATOM 1986 O O . LEU B 1 101 ? -3.943 20.203 10.359 1 95.75 101 LEU B O 1
ATOM 1990 N N . GLN B 1 102 ? -4.402 19.203 12.234 1 95.25 102 GLN B N 1
ATOM 1991 C CA . GLN B 1 10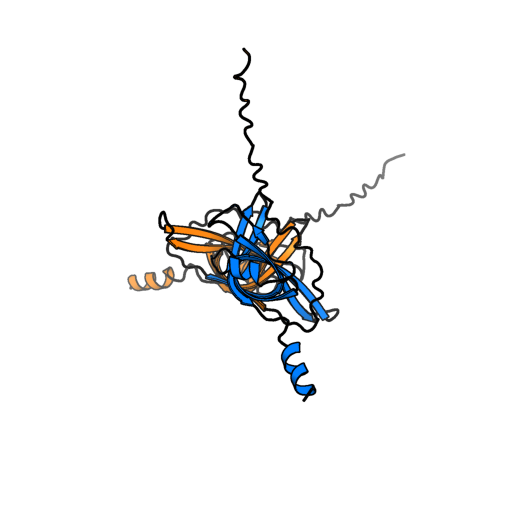2 ? -3.957 20.312 13.078 1 95.25 102 GLN B CA 1
ATOM 1992 C C . GLN B 1 102 ? -2.436 20.328 13.203 1 95.25 102 GLN B C 1
ATOM 1994 O O . GLN B 1 102 ? -1.817 21.391 13.18 1 95.25 102 GLN B O 1
ATOM 1999 N N . TYR B 1 103 ? -1.788 19.172 13.266 1 94.75 103 TYR B N 1
ATOM 2000 C CA . TYR B 1 103 ? -0.412 19.156 13.75 1 94.75 103 TYR B CA 1
ATOM 2001 C C . TYR B 1 103 ? 0.548 18.719 12.648 1 94.75 103 TYR B C 1
ATOM 2003 O O . TYR B 1 103 ? 1.763 18.906 12.766 1 94.75 103 TYR B O 1
ATOM 2011 N N . ILE B 1 104 ? 0.088 18.125 11.641 1 95.75 104 ILE B N 1
ATOM 2012 C CA . ILE B 1 104 ? 0.972 17.734 10.547 1 95.75 104 ILE B CA 1
ATOM 2013 C C . ILE B 1 104 ? 1.084 18.891 9.547 1 95.75 104 ILE B C 1
ATOM 2015 O O . ILE B 1 104 ? 0.082 19.516 9.203 1 95.75 104 ILE B O 1
ATOM 2019 N N . LYS B 1 105 ? 2.352 19.125 9.172 1 95.12 105 LYS B N 1
ATOM 2020 C CA . LYS B 1 105 ? 2.648 20.125 8.141 1 95.12 105 LYS B CA 1
ATOM 2021 C C . LYS B 1 105 ? 3.639 19.578 7.117 1 95.12 105 LYS B C 1
ATOM 2023 O O . LYS B 1 105 ? 4.379 18.641 7.402 1 95.12 105 LYS B O 1
ATOM 2028 N N . LYS B 1 106 ? 3.539 20.25 5.969 1 94.69 106 LYS B N 1
ATOM 2029 C CA . LYS B 1 106 ? 4.559 19.922 4.973 1 94.69 106 LYS B CA 1
ATOM 2030 C C . LYS B 1 106 ? 5.953 19.922 5.59 1 94.69 106 LYS B C 1
ATOM 2032 O O . LYS B 1 106 ? 6.301 20.828 6.352 1 94.69 106 LYS B O 1
ATOM 2037 N N . GLY B 1 107 ? 6.715 18.906 5.293 1 93 107 GLY B N 1
ATOM 2038 C CA . GLY B 1 107 ? 8.094 18.844 5.766 1 93 107 GLY B CA 1
ATOM 2039 C C . GLY B 1 107 ? 8.25 18.078 7.059 1 93 107 GLY B C 1
ATOM 2040 O O . GLY B 1 107 ? 9.359 17.719 7.445 1 93 107 GLY B O 1
ATOM 2041 N N . HIS B 1 108 ? 7.203 17.766 7.746 1 93.69 108 HIS B N 1
ATOM 2042 C CA . HIS B 1 108 ? 7.266 16.969 8.977 1 93.69 108 HIS B CA 1
ATOM 2043 C C . HIS B 1 108 ? 7.59 15.516 8.672 1 93.69 108 HIS B C 1
ATOM 2045 O O . HIS B 1 108 ? 7.145 14.969 7.664 1 93.69 108 HIS B O 1
ATOM 2051 N N . ARG B 1 109 ? 8.367 14.906 9.617 1 95.06 109 ARG B N 1
ATOM 2052 C CA . ARG B 1 109 ? 8.516 13.453 9.602 1 95.06 109 ARG B CA 1
ATOM 2053 C C . ARG B 1 109 ? 7.41 12.789 10.422 1 95.06 109 ARG B C 1
ATOM 2055 O O . ARG B 1 109 ? 7.047 13.273 11.492 1 95.06 109 ARG B O 1
ATOM 2062 N N . VAL B 1 110 ? 6.883 11.711 9.844 1 97.12 110 VAL B N 1
ATOM 2063 C CA . VAL B 1 110 ? 5.816 11.008 10.547 1 97.12 110 VAL B CA 1
ATOM 2064 C C . VAL B 1 110 ? 6.02 9.5 10.414 1 97.12 110 VAL B C 1
ATOM 2066 O O . VAL B 1 110 ? 6.508 9.023 9.391 1 97.12 110 VAL B O 1
ATOM 2069 N N . TYR B 1 111 ? 5.824 8.859 11.492 1 98.44 111 TYR B N 1
ATOM 2070 C CA . TYR B 1 111 ? 5.641 7.418 11.508 1 98.44 111 TYR B CA 1
ATOM 2071 C C . TYR B 1 111 ? 4.16 7.055 11.539 1 98.44 111 TYR B C 1
ATOM 2073 O O . TYR B 1 111 ? 3.389 7.648 12.305 1 98.44 111 TYR B O 1
ATOM 2081 N N . LEU B 1 112 ? 3.697 6.113 10.625 1 98.69 112 LEU B N 1
ATOM 2082 C CA . LEU B 1 112 ? 2.299 5.715 10.734 1 98.69 112 LEU B CA 1
ATOM 2083 C C . LEU B 1 112 ? 2.129 4.23 10.414 1 98.69 112 LEU B C 1
ATOM 2085 O O . LEU B 1 112 ? 2.982 3.635 9.758 1 98.69 112 LEU B O 1
ATOM 2089 N N . THR B 1 113 ? 1.091 3.641 11.016 1 98.94 113 THR B N 1
ATOM 2090 C CA . THR B 1 113 ? 0.604 2.307 10.688 1 98.94 113 THR B CA 1
ATOM 2091 C C . THR B 1 113 ? -0.819 2.371 10.141 1 98.94 113 THR B C 1
ATOM 2093 O O . THR B 1 113 ? -1.528 3.355 10.352 1 98.94 113 THR B O 1
ATOM 2096 N N . GLY B 1 114 ? -1.185 1.367 9.391 1 98.81 114 GLY B N 1
ATOM 2097 C CA . GLY B 1 114 ? -2.521 1.295 8.82 1 98.81 114 GLY B CA 1
ATOM 2098 C C . GLY B 1 114 ? -2.705 0.124 7.875 1 98.81 114 GLY B C 1
ATOM 2099 O O . GLY B 1 114 ? -2.186 -0.967 8.117 1 98.81 114 GLY B O 1
ATOM 2100 N N . LYS B 1 115 ? -3.533 0.345 6.883 1 98.81 115 LYS B N 1
ATOM 2101 C CA . LYS B 1 115 ? -3.826 -0.668 5.875 1 98.81 115 LYS B CA 1
ATOM 2102 C C . LYS B 1 115 ? -3.957 -0.042 4.488 1 98.81 115 LYS B C 1
ATOM 2104 O O . LYS B 1 115 ? -4.27 1.144 4.367 1 98.81 115 LYS B O 1
ATOM 2109 N N . ILE B 1 116 ? -3.621 -0.863 3.477 1 98.56 116 ILE B N 1
ATOM 2110 C CA . ILE B 1 116 ? -3.842 -0.419 2.105 1 98.56 116 ILE B CA 1
ATOM 2111 C C . ILE B 1 116 ? -5.328 -0.52 1.764 1 98.56 116 ILE B C 1
ATOM 2113 O O . ILE B 1 116 ? -5.984 -1.505 2.107 1 98.56 116 ILE B O 1
ATOM 2117 N N . ASP B 1 117 ? -5.789 0.489 1.214 1 97.62 117 ASP B N 1
ATOM 2118 C CA . ASP B 1 117 ? -7.148 0.484 0.683 1 97.62 117 ASP B CA 1
ATOM 2119 C C . ASP B 1 117 ? -7.18 1.006 -0.752 1 97.62 117 ASP B C 1
ATOM 2121 O O . ASP B 1 117 ? -6.484 1.969 -1.083 1 97.62 117 ASP B O 1
ATOM 2125 N N . THR B 1 118 ? -7.906 0.256 -1.574 1 93.94 118 THR B N 1
ATOM 2126 C CA . THR B 1 118 ? -8.07 0.668 -2.963 1 93.94 118 THR B CA 1
ATOM 2127 C C . THR B 1 118 ? -9.547 0.83 -3.309 1 93.94 118 THR B C 1
ATOM 2129 O O . THR B 1 118 ? -10.336 -0.103 -3.143 1 93.94 118 THR B O 1
ATOM 2132 N N . THR B 1 119 ? -9.875 2.008 -3.75 1 88.06 119 THR B N 1
ATOM 2133 C CA . THR B 1 119 ? -11.258 2.293 -4.117 1 88.06 119 THR B CA 1
ATOM 2134 C C . THR B 1 119 ? -11.336 2.855 -5.531 1 88.06 119 THR B C 1
ATOM 2136 O O . THR B 1 119 ? -10.344 3.367 -6.059 1 88.06 119 THR B O 1
ATOM 2139 N N . MET B 1 120 ? -12.469 2.566 -6.117 1 86.88 120 MET B N 1
ATOM 2140 C CA . MET B 1 120 ? -12.75 3.162 -7.422 1 86.88 120 MET B CA 1
ATOM 2141 C C . MET B 1 120 ? -13.508 4.48 -7.266 1 86.88 120 MET B C 1
ATOM 2143 O O . MET B 1 120 ? -14.555 4.527 -6.617 1 86.88 120 MET B O 1
ATOM 2147 N N . TYR B 1 121 ? -12.906 5.543 -7.715 1 81.44 121 TYR B N 1
ATOM 2148 C CA . TYR B 1 121 ? -13.531 6.859 -7.648 1 81.44 121 TYR B CA 1
ATOM 2149 C C . TYR B 1 121 ? -13.57 7.508 -9.031 1 81.44 121 TYR B C 1
ATOM 2151 O O . TYR B 1 121 ? -12.523 7.797 -9.617 1 81.44 121 TYR B O 1
ATOM 2159 N N . GLU B 1 122 ? -14.812 7.773 -9.461 1 84.12 122 GLU B N 1
ATOM 2160 C CA . GLU B 1 122 ? -15.039 8.375 -10.773 1 84.12 122 GLU B CA 1
ATOM 2161 C C . GLU B 1 122 ? -14.227 7.668 -11.852 1 84.12 122 GLU B C 1
ATOM 2163 O O . GLU B 1 122 ? -13.539 8.312 -12.648 1 84.12 122 GLU B O 1
ATOM 2168 N N . GLY B 1 123 ? -14.195 6.371 -11.758 1 84.06 123 GLY B N 1
ATOM 2169 C CA . GLY B 1 123 ? -13.586 5.547 -12.789 1 84.06 123 GLY B CA 1
ATOM 2170 C C . GLY B 1 123 ? -12.086 5.379 -12.609 1 84.06 123 GLY B C 1
ATOM 2171 O O . GLY B 1 123 ? -11.422 4.73 -13.414 1 84.06 123 GLY B O 1
ATOM 2172 N N . GLN B 1 124 ? -11.562 6.016 -11.641 1 85.44 124 GLN B N 1
ATOM 2173 C CA . GLN B 1 124 ? -10.125 5.902 -11.398 1 85.44 124 GLN B CA 1
ATOM 2174 C C . GLN B 1 124 ? -9.844 5.145 -10.102 1 85.44 124 GLN B C 1
ATOM 2176 O O . GLN B 1 124 ? -10.531 5.34 -9.102 1 85.44 124 GLN B O 1
ATOM 2181 N N . ARG B 1 125 ? -8.867 4.324 -10.195 1 86.88 125 ARG B N 1
ATOM 2182 C CA . ARG B 1 125 ? -8.43 3.607 -9.008 1 86.88 125 ARG B CA 1
ATOM 2183 C C . ARG B 1 125 ? -7.59 4.508 -8.102 1 86.88 125 ARG B C 1
ATOM 2185 O O . ARG B 1 125 ? -6.625 5.125 -8.562 1 86.88 125 ARG B O 1
ATOM 2192 N N . ILE B 1 126 ? -8.094 4.605 -6.902 1 90.62 126 ILE B N 1
ATOM 2193 C CA . ILE B 1 126 ? -7.328 5.363 -5.922 1 90.62 126 ILE B CA 1
ATOM 2194 C C . ILE B 1 126 ? -6.875 4.441 -4.793 1 90.62 126 ILE B C 1
ATOM 2196 O O . ILE B 1 126 ? -7.703 3.828 -4.113 1 90.62 126 ILE B O 1
ATOM 2200 N N . THR B 1 127 ? -5.566 4.312 -4.656 1 96.31 127 THR B N 1
ATOM 2201 C CA . THR B 1 127 ? -5.004 3.523 -3.568 1 96.31 127 THR B CA 1
ATOM 2202 C C . THR B 1 127 ? -4.449 4.43 -2.473 1 96.31 127 THR B C 1
ATOM 2204 O O . THR B 1 127 ? -3.691 5.359 -2.754 1 96.31 127 THR B O 1
ATOM 2207 N N . SER B 1 128 ? -4.91 4.199 -1.222 1 97.56 128 SER B N 1
ATOM 2208 C CA . SER B 1 128 ? -4.449 4.961 -0.065 1 97.56 128 SER B CA 1
ATOM 2209 C C . SER B 1 128 ? -4 4.039 1.063 1 97.56 128 SER B C 1
ATOM 2211 O O . SER B 1 128 ? -4.398 2.873 1.115 1 97.56 128 SER B O 1
ATOM 2213 N N . VAL B 1 129 ? -3.104 4.551 1.81 1 98.75 129 VAL B N 1
ATOM 2214 C CA . VAL B 1 129 ? -2.893 3.967 3.131 1 98.75 129 VAL B CA 1
ATOM 2215 C C . VAL B 1 129 ? -3.85 4.605 4.137 1 98.75 129 VAL B C 1
ATOM 2217 O O . VAL B 1 129 ? -3.77 5.805 4.402 1 98.75 129 VAL B O 1
ATOM 2220 N N . ILE B 1 130 ? -4.793 3.803 4.617 1 98.25 130 ILE B N 1
ATOM 2221 C CA . ILE B 1 130 ? -5.684 4.262 5.68 1 98.25 130 ILE B CA 1
ATOM 2222 C C . ILE B 1 130 ? -4.969 4.164 7.027 1 98.25 130 ILE B C 1
ATOM 2224 O O . ILE B 1 130 ? -4.762 3.064 7.547 1 98.25 130 ILE B O 1
ATOM 2228 N N . ALA B 1 131 ? -4.641 5.316 7.578 1 98.75 131 ALA B N 1
ATOM 2229 C CA . ALA B 1 131 ? -3.865 5.332 8.82 1 98.75 131 ALA B CA 1
ATOM 2230 C C . ALA B 1 131 ? -4.762 5.094 10.031 1 98.75 131 ALA B C 1
ATOM 2232 O O . ALA B 1 131 ? -5.852 5.664 10.125 1 98.75 131 ALA B O 1
ATOM 2233 N N . ASP B 1 132 ? -4.293 4.234 10.93 1 98.06 132 ASP B N 1
ATOM 2234 C CA . ASP B 1 132 ? -5.016 4.027 12.18 1 98.06 132 ASP B CA 1
ATOM 2235 C C . ASP B 1 132 ? -4.191 4.5 13.375 1 98.06 132 ASP B C 1
ATOM 2237 O O . ASP B 1 132 ? -4.707 4.609 14.492 1 98.06 132 ASP B O 1
ATOM 2241 N N . ASN B 1 133 ? -2.916 4.711 13.148 1 98.5 133 ASN B N 1
ATOM 2242 C CA . ASN B 1 133 ? -2.002 5.289 14.125 1 98.5 133 ASN B CA 1
ATOM 2243 C C . ASN B 1 133 ? -0.961 6.184 13.461 1 98.5 133 ASN B C 1
ATOM 2245 O O . ASN B 1 133 ? -0.442 5.855 12.391 1 98.5 133 ASN B O 1
ATOM 2249 N N . ILE B 1 134 ? -0.699 7.281 14.125 1 98.12 134 ILE B N 1
ATOM 2250 C CA . ILE B 1 134 ? 0.3 8.219 13.617 1 98.12 134 ILE B CA 1
ATOM 2251 C C . ILE B 1 134 ? 1.146 8.742 14.773 1 98.12 134 ILE B C 1
ATOM 2253 O O . ILE B 1 134 ? 0.611 9.156 15.805 1 98.12 134 ILE B O 1
ATOM 2257 N N . ILE B 1 135 ? 2.43 8.719 14.625 1 97.12 135 ILE B N 1
ATOM 2258 C CA . ILE B 1 135 ? 3.367 9.367 15.539 1 97.12 135 ILE B CA 1
ATOM 2259 C C . ILE B 1 135 ? 4.023 10.555 14.852 1 97.12 135 ILE B C 1
ATOM 2261 O O . ILE B 1 135 ? 4.699 10.398 13.828 1 97.12 135 ILE B O 1
ATOM 2265 N N . PHE B 1 136 ? 3.826 11.727 15.336 1 92.44 136 PHE B N 1
ATOM 2266 C CA . PHE B 1 136 ? 4.398 12.961 14.812 1 92.44 136 PHE B CA 1
ATOM 2267 C C . PHE B 1 136 ? 5.84 13.125 15.281 1 92.44 136 PHE B C 1
ATOM 2269 O O . PHE B 1 136 ? 6.109 13.156 16.484 1 92.44 136 PHE B O 1
ATOM 2276 N N . LEU B 1 137 ? 6.746 13.133 14.367 1 88.5 137 LEU B N 1
ATOM 2277 C CA . LEU B 1 137 ? 8.148 13.219 14.766 1 88.5 137 LEU B CA 1
ATOM 2278 C C . LEU B 1 137 ? 8.664 14.641 14.617 1 88.5 137 LEU B C 1
ATOM 2280 O O . LEU B 1 137 ? 8.328 15.336 13.656 1 88.5 137 LEU B O 1
ATOM 2284 N N . SER B 1 138 ? 8.688 15.477 15.672 1 65.12 138 SER B N 1
ATOM 2285 C CA . SER B 1 138 ? 9.016 16.891 15.828 1 65.12 138 SER B CA 1
ATOM 2286 C C . SER B 1 138 ? 10.18 17.297 14.93 1 65.12 138 SER B C 1
ATOM 2288 O O . SER B 1 138 ? 11.047 16.469 14.617 1 65.12 138 SER B O 1
ATOM 2290 N N . LYS B 1 139 ? 9.984 18.25 13.961 1 57.88 139 LYS B N 1
ATOM 2291 C CA . LYS B 1 139 ? 11.188 18.875 13.43 1 57.88 139 LYS B CA 1
ATOM 2292 C C . LYS B 1 139 ? 12.164 19.219 14.547 1 57.88 139 LYS B C 1
ATOM 2294 O O . LYS B 1 139 ? 13.375 19.047 14.398 1 57.88 139 LYS B O 1
ATOM 2299 N N . ASP B 1 140 ? 11.586 20.016 15.523 1 50.56 140 ASP B N 1
ATOM 2300 C CA . ASP B 1 140 ? 12.328 20.891 16.422 1 50.56 140 ASP B CA 1
ATOM 2301 C C . ASP B 1 140 ? 13.086 20.078 17.469 1 50.56 140 ASP B C 1
ATOM 2303 O O . ASP B 1 140 ? 13.57 20.625 18.469 1 50.56 140 ASP B O 1
ATOM 2307 N N . GLY B 1 141 ? 13.016 18.812 17.484 1 44.09 141 GLY B N 1
ATOM 2308 C CA . GLY B 1 141 ? 13.758 18.344 18.641 1 44.09 141 GLY B CA 1
ATOM 2309 C C . GLY B 1 141 ? 15.148 18.922 18.734 1 44.09 141 GLY B C 1
ATOM 2310 O O . GLY B 1 141 ? 15.797 18.828 19.781 1 44.09 141 GLY B O 1
ATOM 2311 N N . ALA B 1 142 ? 15.977 18.797 17.688 1 40.91 142 ALA B N 1
ATOM 2312 C CA . ALA B 1 142 ? 17.359 19.125 18 1 40.91 142 ALA B CA 1
ATOM 2313 C C . ALA B 1 142 ? 17.5 20.562 18.453 1 40.91 142 ALA B C 1
ATOM 2315 O O . ALA B 1 142 ? 18.484 20.938 19.094 1 40.91 142 ALA B O 1
ATOM 2316 N N . ARG B 1 143 ? 16.797 21.5 17.797 1 39.78 143 ARG B N 1
ATOM 2317 C CA . ARG B 1 143 ? 17.391 22.797 18.078 1 39.78 143 ARG B CA 1
ATOM 2318 C C . ARG B 1 143 ? 17.203 23.188 19.531 1 39.78 143 ARG B C 1
ATOM 2320 O O . ARG B 1 143 ? 17.922 24.078 20.031 1 39.78 143 ARG B O 1
ATOM 2327 N N . ASP B 1 144 ? 16.078 22.781 20.125 1 38.97 144 ASP B N 1
ATOM 2328 C CA . ASP B 1 144 ? 15.945 23.484 21.406 1 38.97 144 ASP B CA 1
ATOM 2329 C C . ASP B 1 144 ? 17 23 22.391 1 38.97 144 ASP B C 1
ATOM 2331 O O . ASP B 1 144 ? 17.484 23.781 23.219 1 38.97 144 ASP B O 1
ATOM 2335 N N . ASP B 1 145 ? 17.297 21.766 22.453 1 39.03 145 ASP B N 1
ATOM 2336 C CA . ASP B 1 145 ? 18.125 21.469 23.609 1 39.03 145 ASP B CA 1
ATOM 2337 C C . ASP B 1 145 ? 19.531 22.016 23.438 1 39.03 145 ASP B C 1
ATOM 2339 O O . ASP B 1 145 ? 20.234 22.25 24.422 1 39.03 145 ASP B O 1
ATOM 2343 N N . MET B 1 146 ? 20.109 21.938 22.219 1 37.38 146 MET B N 1
ATOM 2344 C CA . MET B 1 146 ? 21.547 22.234 22.219 1 37.38 146 MET B CA 1
ATOM 2345 C C . MET B 1 146 ? 21.797 23.734 22.344 1 37.38 146 MET B C 1
ATOM 2347 O O . MET B 1 146 ? 22.938 24.156 22.469 1 37.38 146 MET B O 1
ATOM 2351 N N . GLU B 1 147 ? 20.844 24.547 21.891 1 37.97 147 GLU B N 1
ATOM 2352 C CA . GLU B 1 147 ? 21.266 25.938 21.969 1 37.97 147 GLU B CA 1
ATOM 2353 C C . GLU B 1 147 ? 21.328 26.406 23.422 1 37.97 147 GLU B C 1
ATOM 2355 O O . GLU B 1 147 ? 21.891 27.469 23.703 1 37.97 147 GLU B O 1
ATOM 2360 N N . GLU B 1 148 ? 20.484 25.719 24.219 1 39.97 148 GLU B N 1
ATOM 2361 C CA . GLU B 1 148 ? 20.516 26.328 25.547 1 39.97 148 GLU B CA 1
ATOM 2362 C C . GLU B 1 148 ? 21.859 26.047 26.234 1 39.97 148 GLU B C 1
ATOM 2364 O O . GLU B 1 148 ? 22.188 26.688 27.25 1 39.97 148 GLU B O 1
ATOM 2369 N N . GLN B 1 149 ? 22.438 24.875 25.875 1 38.5 149 GLN B N 1
ATOM 2370 C CA . GLN B 1 149 ? 23.547 24.688 26.797 1 38.5 149 GLN B CA 1
ATOM 2371 C C . GLN B 1 149 ? 24.688 25.672 26.5 1 38.5 149 GLN B C 1
ATOM 2373 O O . GLN B 1 149 ? 25.656 25.734 27.25 1 38.5 149 GLN B O 1
ATOM 2378 N N . GLU B 1 150 ? 24.75 26.062 25.219 1 39.53 150 GLU B N 1
ATOM 2379 C CA . GLU B 1 150 ? 26 26.812 25.078 1 39.53 150 GLU B CA 1
ATOM 2380 C C . GLU B 1 150 ? 25.938 28.141 25.812 1 39.53 150 GLU B C 1
ATOM 2382 O O . GLU B 1 150 ? 26.953 28.844 25.938 1 39.53 150 GLU B O 1
ATOM 2387 N N . ASP B 1 151 ? 24.719 28.688 25.906 1 43.03 151 ASP B N 1
ATOM 2388 C CA . ASP B 1 151 ? 24.844 30.062 26.391 1 43.03 151 ASP B CA 1
ATOM 2389 C C . ASP B 1 151 ? 25.031 30.094 27.906 1 43.03 151 ASP B C 1
ATOM 2391 O O . ASP B 1 151 ? 25.016 31.172 28.516 1 43.03 151 ASP B O 1
ATOM 2395 N N . MET B 1 152 ? 24.922 28.906 28.547 1 35.41 152 MET B N 1
ATOM 2396 C CA . MET B 1 152 ? 25.422 29.172 29.891 1 35.41 152 MET B CA 1
ATOM 2397 C C . MET B 1 152 ? 26.938 29.172 29.922 1 35.41 152 MET B C 1
ATOM 2399 O O . MET B 1 152 ? 27.578 28.391 29.203 1 35.41 152 MET B O 1
#

Organism: Branchiostoma lanceolatum (NCBI:txid7740)

Secondary structure (DSSP, 8-state):
----------------------TT---------TT---EEEEEEEEEE-S--EEESSSSTT-EEEEEEEEEEEEEETTEEEEEEEEEEEEE-STTHHHHHHHH--TT-EEEEEEEEEEEEETTEEEEEEEEEEEEEE-STTTHHHHHHHHT-/--TT------------------TT---------TT---EEEEEEEEEE-S--EEESSSSTT-EEEEEEEEEEEEEETTEEEEEEEEEEEEE-STTHHHHHHHH--TT-EEEEEEEEEEEEETTEEEEEEEEEEEEEE-STHHHHHHHHHH--